Protein AF-A0A257SGU2-F1 (afdb_monomer_lite)

Foldseek 3Di:
DDDDDDDDPDDPDPDDPDDDDDPDDDPDDDDDDDDDDDDDDDPDPPDPDDPPPPPPPPPPPPVVVVCCVVVPDDDDAFDDQAPQLSARDWPQKEKEADPDQAQNARMKIWTFGQPPNDQQRRATCIWGDPDPRYIDQDPQAHPPPGHADPDDKGKHQKEWYQQVVVCKIKIWIWIDDPQKTWIWIWMDNNSHDIPDIDGPDIDGPQQFANWYWDQDPVRDIDIDGDRQDPDDDPPDD

Structure (mmCIF, N/CA/C/O backbone):
data_AF-A0A257SGU2-F1
#
_entry.id   AF-A0A257SGU2-F1
#
loop_
_atom_site.group_PDB
_atom_site.id
_atom_site.type_symbol
_atom_site.label_atom_id
_atom_site.label_alt_id
_atom_site.label_comp_id
_atom_site.label_asym_id
_atom_site.label_entity_id
_atom_site.label_seq_id
_atom_site.pdbx_PDB_ins_code
_atom_site.Cartn_x
_atom_site.Cartn_y
_atom_site.Cartn_z
_atom_site.occupancy
_atom_site.B_iso_or_equiv
_atom_site.auth_seq_id
_atom_site.auth_comp_id
_atom_site.auth_asym_id
_atom_site.auth_atom_id
_atom_site.pdbx_PDB_model_num
ATOM 1 N N . MET A 1 1 ? 25.655 4.172 16.448 1.00 33.03 1 MET A N 1
ATOM 2 C CA . MET A 1 1 ? 24.877 5.392 16.760 1.00 33.03 1 MET A CA 1
ATOM 3 C C . MET A 1 1 ? 23.585 5.339 15.958 1.00 33.03 1 MET A C 1
ATOM 5 O O . MET A 1 1 ? 23.649 5.430 14.741 1.00 33.03 1 MET A O 1
ATOM 9 N N . ARG A 1 2 ? 22.443 5.072 16.605 1.00 30.33 2 ARG A N 1
ATOM 10 C CA . ARG A 1 2 ? 21.131 5.011 15.939 1.00 30.33 2 ARG A CA 1
ATOM 11 C C . ARG A 1 2 ? 20.656 6.442 15.693 1.00 30.33 2 ARG A C 1
ATOM 13 O O . ARG A 1 2 ? 20.456 7.178 16.652 1.00 30.33 2 ARG A O 1
ATOM 20 N N . ARG A 1 3 ? 20.540 6.850 14.430 1.00 28.30 3 ARG A N 1
ATOM 21 C CA . ARG A 1 3 ? 19.915 8.122 14.055 1.00 28.30 3 ARG A CA 1
ATOM 22 C C . ARG A 1 3 ? 18.422 7.855 13.875 1.00 28.30 3 ARG A C 1
ATOM 24 O O . ARG A 1 3 ? 18.031 7.270 12.875 1.00 28.30 3 ARG A O 1
ATOM 31 N N . CYS A 1 4 ? 17.613 8.226 14.863 1.00 27.36 4 CYS A N 1
ATOM 32 C CA . CYS A 1 4 ? 16.171 8.350 14.677 1.00 27.36 4 CYS A CA 1
ATOM 33 C C . CYS A 1 4 ? 15.932 9.650 13.904 1.00 27.36 4 CYS A C 1
ATOM 35 O O . CYS A 1 4 ? 16.199 10.727 14.433 1.00 27.36 4 CYS A O 1
ATOM 37 N N . ILE A 1 5 ? 15.494 9.555 12.652 1.00 30.84 5 ILE A N 1
ATOM 38 C CA . ILE A 1 5 ? 15.024 10.714 11.892 1.00 30.84 5 ILE A CA 1
ATOM 39 C C . ILE A 1 5 ? 13.526 10.828 12.173 1.00 30.84 5 ILE A C 1
ATOM 41 O O . ILE A 1 5 ? 12.763 9.910 11.890 1.00 30.84 5 ILE A O 1
ATOM 45 N N . ALA A 1 6 ? 13.124 11.930 12.802 1.00 26.17 6 ALA A N 1
ATOM 46 C CA . ALA A 1 6 ? 11.725 12.267 13.008 1.00 26.17 6 ALA A CA 1
ATOM 47 C C . ALA A 1 6 ? 11.147 12.800 11.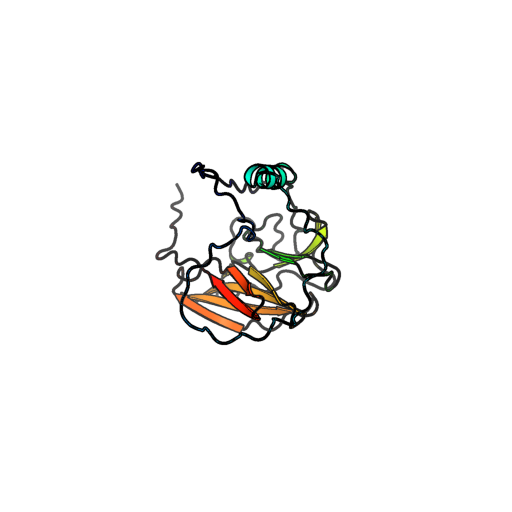691 1.00 26.17 6 ALA A C 1
ATOM 49 O O . ALA A 1 6 ? 11.658 13.779 11.146 1.00 26.17 6 ALA A O 1
ATOM 50 N N . ILE A 1 7 ? 10.084 12.176 11.187 1.00 34.00 7 ILE A N 1
ATOM 51 C CA . ILE A 1 7 ? 9.270 12.759 10.120 1.00 34.00 7 ILE A CA 1
ATOM 52 C C . ILE A 1 7 ? 8.390 13.823 10.783 1.00 34.00 7 ILE A C 1
ATOM 54 O O . ILE A 1 7 ? 7.450 13.505 11.507 1.00 34.00 7 ILE A O 1
ATOM 58 N N . ILE A 1 8 ? 8.745 15.092 10.590 1.00 27.62 8 ILE A N 1
ATOM 59 C CA . ILE A 1 8 ? 7.953 16.240 11.037 1.00 27.62 8 ILE A CA 1
ATOM 60 C C . ILE A 1 8 ? 7.033 16.624 9.877 1.00 27.62 8 ILE A C 1
ATOM 62 O O . ILE A 1 8 ? 7.482 17.209 8.894 1.00 27.62 8 ILE A O 1
ATOM 66 N N . ALA A 1 9 ? 5.743 16.318 9.990 1.00 26.61 9 ALA A N 1
ATOM 67 C CA . ALA A 1 9 ? 4.732 16.925 9.135 1.00 26.61 9 ALA A CA 1
ATOM 68 C C . ALA A 1 9 ? 4.429 18.332 9.679 1.00 26.61 9 ALA A C 1
ATOM 70 O O . ALA A 1 9 ? 3.711 18.487 10.666 1.00 26.61 9 ALA A O 1
ATOM 71 N N . ILE A 1 10 ? 5.024 19.366 9.079 1.00 26.00 10 ILE A N 1
ATOM 72 C CA . ILE A 1 10 ? 4.688 20.761 9.389 1.00 26.00 10 I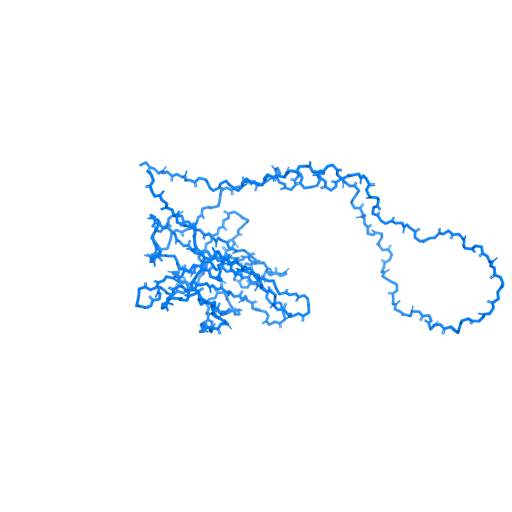LE A CA 1
ATOM 73 C C . ILE A 1 10 ? 3.436 21.125 8.588 1.00 26.00 10 ILE A C 1
ATOM 75 O O . ILE A 1 10 ? 3.515 21.376 7.387 1.00 26.00 10 ILE A O 1
ATOM 79 N N . VAL A 1 11 ? 2.282 21.186 9.251 1.00 28.94 11 VAL A N 1
ATOM 80 C CA . VAL A 1 11 ? 1.089 21.831 8.688 1.00 28.94 11 VAL A CA 1
ATOM 81 C C . VAL A 1 11 ? 1.192 23.328 8.981 1.00 28.94 11 VAL A C 1
ATOM 83 O O . VAL A 1 11 ? 0.854 23.791 10.068 1.00 28.94 11 VAL A O 1
ATOM 86 N N . LEU A 1 12 ? 1.698 24.099 8.016 1.00 25.23 12 LEU A N 1
ATOM 87 C CA . LEU A 1 12 ? 1.610 25.560 8.040 1.00 25.23 12 LEU A CA 1
ATOM 88 C C . LEU A 1 12 ? 0.178 25.965 7.679 1.00 25.23 12 LEU A C 1
ATOM 90 O O . LEU A 1 12 ? -0.179 26.048 6.506 1.00 25.23 12 LEU A O 1
ATOM 94 N N . VAL A 1 13 ? -0.651 26.226 8.691 1.00 31.05 13 VAL A N 1
ATOM 95 C CA . VAL A 1 13 ? -1.945 26.884 8.483 1.00 31.05 13 VAL A CA 1
ATOM 96 C C . VAL A 1 13 ? -1.680 28.380 8.333 1.00 31.05 13 VAL A C 1
ATOM 98 O O . VAL A 1 13 ? -1.512 29.101 9.315 1.00 31.05 13 VAL A O 1
ATOM 101 N N . ALA A 1 14 ? -1.602 28.857 7.090 1.00 31.41 14 ALA A N 1
ATOM 102 C CA . ALA A 1 14 ? -1.658 30.284 6.804 1.00 31.41 14 ALA A CA 1
ATOM 103 C C . ALA A 1 14 ? -3.063 30.789 7.168 1.00 31.41 14 ALA A C 1
ATOM 105 O O . ALA A 1 14 ? -4.042 30.498 6.481 1.00 31.41 14 ALA A O 1
ATOM 106 N N . GLY A 1 15 ? -3.168 31.499 8.291 1.00 31.16 15 GLY A N 1
ATOM 107 C CA . GLY A 1 15 ? -4.422 32.062 8.773 1.00 31.16 15 GLY A CA 1
ATOM 108 C C . GLY A 1 15 ? -4.947 33.144 7.834 1.00 31.16 15 GLY A C 1
ATOM 109 O O . GLY A 1 15 ? -4.448 34.266 7.837 1.00 31.16 15 GLY A O 1
ATOM 110 N N . CYS A 1 16 ? -5.996 32.827 7.077 1.00 29.12 16 CYS A N 1
ATOM 111 C CA . CYS A 1 16 ? -6.981 33.832 6.701 1.00 29.12 16 CYS A CA 1
ATOM 112 C C . CYS A 1 16 ? -8.026 33.867 7.817 1.00 29.12 16 CYS A C 1
ATOM 114 O O . CYS A 1 16 ? -8.595 32.844 8.191 1.00 29.12 16 CYS A O 1
ATOM 116 N N . THR A 1 17 ? -8.220 35.040 8.408 1.00 38.09 17 THR A N 1
ATOM 117 C CA . THR A 1 17 ? -9.202 35.286 9.460 1.00 38.09 17 THR A CA 1
ATOM 118 C C . THR A 1 17 ? -10.613 35.122 8.900 1.00 38.09 17 THR A C 1
ATOM 120 O O . THR A 1 17 ? -11.174 36.056 8.327 1.00 38.09 17 THR A O 1
ATOM 123 N N . ASP A 1 18 ? -11.212 33.944 9.077 1.00 35.97 18 ASP A N 1
ATOM 124 C CA . ASP A 1 18 ? -12.620 33.757 8.739 1.00 35.97 18 ASP A CA 1
ATOM 125 C C . ASP A 1 18 ? -13.497 34.500 9.751 1.00 35.97 18 ASP A C 1
ATOM 127 O O . ASP A 1 18 ? -13.648 34.139 10.922 1.00 35.97 18 ASP A O 1
ATOM 131 N N . ARG A 1 19 ? -14.060 35.603 9.254 1.00 36.78 19 ARG A N 1
ATOM 132 C CA . ARG A 1 19 ? -15.170 36.348 9.840 1.00 36.78 19 ARG A CA 1
ATOM 133 C C . ARG A 1 19 ? -16.264 35.352 10.221 1.00 36.78 19 ARG A C 1
ATOM 135 O O . ARG A 1 19 ? -16.743 34.618 9.370 1.00 36.78 19 ARG A O 1
ATOM 142 N N . SER A 1 20 ? -16.662 35.372 11.488 1.00 39.12 20 SER A N 1
ATOM 143 C CA . SER A 1 20 ? -17.795 34.658 12.087 1.00 39.12 20 SER A CA 1
ATOM 144 C C . SER A 1 20 ? -18.941 34.340 11.108 1.00 39.12 20 SER A C 1
ATOM 146 O O . SER A 1 20 ? -19.831 35.170 10.907 1.00 39.12 20 SER A O 1
ATOM 148 N N . ILE A 1 21 ? -18.941 33.137 10.527 1.00 34.94 21 ILE A N 1
ATOM 149 C CA . ILE A 1 21 ? -20.098 32.594 9.809 1.00 34.94 21 ILE A CA 1
ATOM 150 C C . ILE A 1 21 ? -20.895 31.770 10.826 1.00 34.94 21 ILE A C 1
ATOM 152 O O . ILE A 1 21 ? -20.406 30.733 11.277 1.00 34.94 21 ILE A O 1
ATOM 156 N N . PRO A 1 22 ? -22.092 32.211 11.246 1.00 36.44 22 PRO A N 1
ATOM 157 C CA . PRO A 1 22 ? -22.921 31.417 12.137 1.00 36.44 22 PRO A CA 1
ATOM 158 C C . PRO A 1 22 ? -23.477 30.210 11.375 1.00 36.44 22 PRO A C 1
ATOM 160 O O . PRO A 1 22 ? -24.239 30.353 10.417 1.00 36.44 22 PRO A O 1
ATOM 163 N N . THR A 1 23 ? -23.112 29.008 11.811 1.00 37.97 23 THR A N 1
ATOM 164 C CA . THR A 1 23 ? -23.709 27.766 11.318 1.00 37.97 23 THR A CA 1
ATOM 165 C C . THR A 1 23 ? -25.086 27.572 11.962 1.00 37.97 23 THR A C 1
ATOM 167 O O . THR A 1 23 ? -25.205 27.569 13.184 1.00 37.97 23 THR A O 1
ATOM 170 N N . ALA A 1 24 ? -26.098 27.363 11.112 1.00 35.88 24 ALA A N 1
ATOM 171 C CA . ALA A 1 24 ? -27.502 27.035 11.397 1.00 35.88 24 ALA A CA 1
ATOM 172 C C . ALA A 1 24 ? -28.417 28.183 11.884 1.00 35.88 24 ALA A C 1
ATOM 174 O O . ALA A 1 24 ? -28.604 28.427 13.075 1.00 35.88 24 ALA A O 1
ATOM 175 N N . THR A 1 25 ? -29.125 28.811 10.939 1.00 33.28 25 THR A N 1
ATOM 176 C CA . THR A 1 25 ? -30.373 29.532 11.220 1.00 33.28 25 THR A CA 1
ATOM 177 C C . THR A 1 25 ? -31.484 28.535 11.553 1.00 33.28 25 THR A C 1
ATOM 179 O O . THR A 1 25 ? -31.893 27.713 10.734 1.00 33.28 25 THR A O 1
ATOM 182 N N . ARG A 1 26 ? -31.997 28.629 12.781 1.00 35.00 26 ARG A N 1
ATOM 183 C CA . ARG A 1 26 ? -33.223 27.973 13.246 1.00 35.00 26 ARG A CA 1
ATOM 184 C C . ARG A 1 26 ? -34.397 28.420 12.363 1.00 35.00 26 ARG A C 1
ATOM 186 O O . ARG A 1 26 ? -34.793 29.581 12.413 1.00 35.00 26 ARG A O 1
ATOM 193 N N . ALA A 1 27 ? -34.965 27.516 11.567 1.00 43.56 27 ALA A N 1
ATOM 194 C CA . ALA A 1 27 ? -36.232 27.770 10.887 1.00 43.56 27 ALA A CA 1
ATOM 195 C C . ALA A 1 27 ? -37.364 27.760 11.928 1.00 43.56 27 ALA A C 1
ATOM 197 O O . ALA A 1 27 ? -37.646 26.728 12.535 1.00 43.56 27 ALA A O 1
ATOM 198 N N . GLY A 1 28 ? -37.984 28.917 12.164 1.00 43.94 28 GLY A N 1
ATOM 199 C CA . GLY A 1 28 ? -39.143 29.037 13.048 1.00 43.94 28 GLY A CA 1
ATOM 200 C C . GLY A 1 28 ? -39.397 30.463 13.529 1.00 43.94 28 GLY A C 1
ATOM 201 O O . GLY A 1 28 ? -39.109 30.784 14.677 1.00 43.94 28 GLY A O 1
ATOM 202 N N . GLY A 1 29 ? -39.952 31.303 12.655 1.00 31.08 29 GLY A N 1
ATOM 203 C CA . GLY A 1 29 ? -40.511 32.623 12.970 1.00 31.08 29 GLY A CA 1
ATOM 204 C C . GLY A 1 29 ? -41.523 33.021 11.884 1.00 31.08 29 GLY A C 1
ATOM 205 O O . GLY A 1 29 ? -41.331 32.616 10.738 1.00 31.08 29 GLY A O 1
ATOM 206 N N . PRO A 1 30 ? -42.632 33.705 12.223 1.00 36.22 30 PRO A N 1
ATOM 207 C CA . PRO A 1 30 ? -43.874 33.656 11.453 1.00 36.22 30 PRO A CA 1
ATOM 208 C C . PRO A 1 30 ? -43.764 34.399 10.119 1.00 36.22 30 PRO A C 1
ATOM 210 O O . PRO A 1 30 ? -43.375 35.563 10.069 1.00 36.22 30 PRO A O 1
ATOM 213 N N . VAL A 1 31 ? -44.154 33.723 9.036 1.00 36.16 31 VAL A N 1
ATOM 214 C CA . VAL A 1 31 ? -44.307 34.342 7.717 1.00 36.16 31 VAL A CA 1
ATOM 215 C C . VAL A 1 31 ? -45.636 35.091 7.699 1.00 36.16 31 VAL A C 1
ATOM 217 O O . VAL A 1 31 ? -46.693 34.507 7.944 1.00 36.16 31 VAL A O 1
ATOM 220 N N . ALA A 1 32 ? -45.565 36.392 7.429 1.00 33.81 32 ALA A N 1
ATOM 221 C CA . ALA A 1 32 ? -46.718 37.227 7.143 1.00 33.81 32 ALA A CA 1
ATOM 222 C C . ALA A 1 32 ? -47.511 36.637 5.965 1.00 33.81 32 ALA A C 1
ATOM 224 O O . ALA A 1 32 ? -46.946 36.329 4.917 1.00 33.81 32 ALA A O 1
ATOM 225 N N . GLN A 1 33 ? -48.821 36.470 6.151 1.00 39.03 33 GLN A N 1
ATOM 226 C CA . GLN A 1 33 ? -49.739 36.160 5.060 1.00 39.03 33 GLN A CA 1
ATOM 227 C C . GLN A 1 33 ? -49.766 37.325 4.068 1.00 39.03 33 GLN A C 1
ATOM 229 O O . GLN A 1 33 ? -50.112 38.441 4.451 1.00 39.03 33 GLN A O 1
ATOM 234 N N . ASP A 1 34 ? -49.524 37.027 2.794 1.00 29.66 34 ASP A N 1
ATOM 235 C CA . ASP A 1 34 ? -50.113 37.788 1.700 1.00 29.66 34 ASP A CA 1
ATOM 236 C C . ASP A 1 34 ? -50.902 36.852 0.776 1.00 29.66 34 ASP A C 1
ATOM 238 O O . ASP A 1 34 ? -50.583 35.677 0.578 1.00 29.66 34 ASP A O 1
ATOM 242 N N . ARG A 1 35 ? -52.029 37.385 0.326 1.00 42.09 35 ARG A N 1
ATOM 243 C CA . ARG A 1 35 ? -53.169 36.743 -0.304 1.00 42.09 35 ARG A CA 1
ATOM 244 C C . ARG A 1 35 ? -52.905 36.614 -1.800 1.00 42.09 35 ARG A C 1
ATOM 246 O O . ARG A 1 35 ? -52.847 37.631 -2.476 1.00 42.09 35 ARG A O 1
ATOM 253 N N . THR A 1 36 ? -52.838 35.386 -2.320 1.00 33.62 36 THR A N 1
ATOM 254 C CA . THR A 1 36 ? -53.489 34.916 -3.571 1.00 33.62 36 THR A CA 1
ATOM 255 C C . THR A 1 36 ? -52.918 33.565 -4.037 1.00 33.62 36 THR A C 1
ATOM 257 O O . THR A 1 36 ? -51.731 33.434 -4.291 1.00 33.62 36 THR A O 1
ATOM 260 N N . GLY A 1 37 ? -53.798 32.567 -4.207 1.00 32.22 37 GLY A N 1
ATOM 261 C CA . GLY A 1 37 ? -53.657 31.537 -5.249 1.00 32.22 37 GLY A CA 1
ATOM 262 C C . GLY A 1 37 ? -52.817 30.282 -4.964 1.00 32.22 37 GLY A C 1
ATOM 263 O O . GLY A 1 37 ? -51.678 30.195 -5.389 1.00 32.22 37 GLY A O 1
ATOM 264 N N . VAL A 1 38 ? -53.443 29.276 -4.339 1.00 37.50 38 VAL A N 1
ATOM 265 C CA . VAL A 1 38 ? -53.302 27.819 -4.587 1.00 37.50 38 VAL A CA 1
ATOM 266 C C . VAL A 1 38 ? -51.923 27.293 -5.044 1.00 37.50 38 VAL A C 1
ATOM 268 O O . VAL A 1 38 ? -51.593 27.342 -6.224 1.00 37.50 38 VAL A O 1
ATOM 271 N N . ILE A 1 39 ? -51.215 26.589 -4.150 1.00 34.50 39 ILE A N 1
ATOM 272 C CA . ILE A 1 39 ? -50.306 25.494 -4.532 1.00 34.50 39 ILE A CA 1
ATOM 273 C C . ILE A 1 39 ? -50.808 24.217 -3.855 1.00 34.50 39 ILE A C 1
ATOM 275 O O . ILE A 1 39 ? -50.988 24.166 -2.638 1.00 34.50 39 ILE A O 1
ATOM 279 N N . GLN A 1 40 ? -51.098 23.212 -4.681 1.00 36.47 40 GLN A N 1
ATOM 280 C CA . GLN A 1 40 ? -51.616 21.904 -4.292 1.00 36.47 40 GLN A CA 1
ATOM 281 C C . GLN A 1 40 ? -50.741 21.231 -3.223 1.00 36.47 40 GLN A C 1
ATOM 283 O O . GLN A 1 40 ? -49.512 21.287 -3.272 1.00 36.47 40 GLN A O 1
ATOM 288 N N . GLY A 1 41 ? -51.399 20.585 -2.257 1.00 36.69 41 GLY A N 1
ATOM 289 C CA . GLY A 1 41 ? -50.760 19.942 -1.114 1.00 36.69 41 GLY A CA 1
ATOM 290 C C . GLY A 1 41 ? -49.749 18.874 -1.525 1.00 36.69 41 GLY A C 1
ATOM 291 O O . GLY A 1 41 ? -50.106 17.843 -2.091 1.00 36.69 41 GLY A O 1
ATOM 292 N N . LYS A 1 42 ? -48.482 19.099 -1.170 1.00 37.59 42 LYS A N 1
ATOM 293 C CA . LYS A 1 42 ? -47.503 18.022 -1.007 1.00 37.59 42 LYS A CA 1
ATOM 294 C C . LYS A 1 42 ? -48.035 17.087 0.094 1.00 37.59 42 LYS A C 1
ATOM 296 O O . LYS A 1 42 ? -48.479 17.603 1.123 1.00 37.59 42 LYS A O 1
ATOM 301 N N . PRO A 1 43 ? -48.007 15.752 -0.072 1.00 39.94 43 PRO A N 1
ATOM 302 C CA . PRO A 1 43 ? -48.363 14.845 1.013 1.00 39.94 43 PRO A CA 1
ATOM 303 C C . PRO A 1 43 ? -47.511 15.173 2.241 1.00 39.94 43 PRO A C 1
ATOM 305 O O . PRO A 1 43 ? -46.320 15.472 2.094 1.00 39.94 43 PRO A O 1
ATOM 308 N N . ALA A 1 44 ? -48.113 15.141 3.431 1.00 47.31 44 ALA A N 1
ATOM 309 C CA . ALA A 1 44 ? -47.363 15.248 4.675 1.00 47.31 44 ALA A CA 1
ATOM 310 C C . ALA A 1 44 ? -46.226 14.217 4.643 1.00 47.31 44 ALA A C 1
ATOM 312 O O . ALA A 1 44 ? -46.455 13.050 4.325 1.00 47.31 44 ALA A O 1
ATOM 313 N N . ASP A 1 45 ? -44.998 14.662 4.899 1.00 46.31 45 ASP A N 1
ATOM 314 C CA . ASP A 1 45 ? -43.843 13.776 4.979 1.00 46.31 45 ASP A CA 1
ATOM 315 C C . ASP A 1 45 ? -44.046 12.851 6.186 1.00 46.31 45 ASP A C 1
ATOM 317 O O . ASP A 1 45 ? -43.862 13.257 7.329 1.00 46.31 45 ASP A O 1
ATOM 321 N N . THR A 1 46 ? -44.510 11.624 5.940 1.00 43.97 46 THR A N 1
ATOM 322 C CA . THR A 1 46 ? -44.766 10.605 6.971 1.00 43.97 46 THR A CA 1
ATOM 323 C C . THR A 1 46 ? -43.501 9.850 7.370 1.00 43.97 46 THR A C 1
ATOM 325 O O . THR A 1 46 ? -43.586 8.798 8.006 1.00 43.97 46 THR A O 1
ATOM 328 N N . ARG A 1 47 ? -42.312 10.336 6.986 1.00 51.38 47 ARG A N 1
ATOM 329 C CA . ARG A 1 47 ? -41.061 9.806 7.529 1.00 51.38 47 ARG A CA 1
ATOM 330 C C . ARG A 1 47 ? -41.082 10.009 9.045 1.00 51.38 47 ARG A C 1
ATOM 332 O O . ARG A 1 47 ? -41.406 11.112 9.487 1.00 51.38 47 ARG A O 1
ATOM 339 N N . PRO A 1 48 ? -40.741 8.985 9.846 1.00 42.50 48 PRO A N 1
ATOM 340 C CA . PRO A 1 48 ? -40.588 9.159 11.280 1.00 42.50 48 PRO A CA 1
ATOM 341 C C . PRO A 1 48 ? -39.663 10.350 11.521 1.00 42.50 48 PRO A C 1
ATOM 343 O O . PRO A 1 48 ? -38.529 10.358 11.036 1.00 42.50 48 PRO A O 1
ATOM 346 N N . MET A 1 49 ? -40.157 11.374 12.223 1.00 49.72 49 MET A N 1
ATOM 347 C CA . MET A 1 49 ? -39.285 12.415 12.748 1.00 49.72 49 MET A CA 1
ATOM 348 C C . MET A 1 49 ? -38.178 11.702 13.523 1.00 49.72 49 MET A C 1
ATOM 350 O O . MET A 1 49 ? -38.468 10.834 14.351 1.00 49.72 49 MET A O 1
ATOM 354 N N . LEU A 1 50 ? -36.921 12.020 13.202 1.00 48.69 50 LEU A N 1
ATOM 355 C CA . LEU A 1 50 ? -35.770 11.530 13.954 1.00 48.69 50 LEU A CA 1
ATOM 356 C C . LEU A 1 50 ? -36.059 11.710 15.455 1.00 48.69 50 LEU A C 1
ATOM 358 O O . LEU A 1 50 ? -36.635 12.739 15.829 1.00 48.69 50 LEU A O 1
ATOM 362 N N . PRO A 1 51 ? -35.719 10.727 16.308 1.00 47.66 51 PRO A N 1
ATOM 363 C CA . PRO A 1 51 ? -36.007 10.814 17.732 1.00 47.66 51 PRO A CA 1
ATOM 364 C C . PRO A 1 51 ? -35.468 12.134 18.287 1.00 47.66 51 PRO A C 1
ATOM 366 O O . PRO A 1 51 ? -34.357 12.543 17.950 1.00 47.66 51 PRO A O 1
ATOM 369 N N . ALA A 1 52 ? -36.272 12.794 19.123 1.00 48.44 52 ALA A N 1
ATOM 370 C CA . ALA A 1 52 ? -36.020 14.105 19.723 1.00 48.44 52 ALA A CA 1
ATOM 371 C C . ALA A 1 52 ? -34.894 14.092 20.777 1.00 48.44 52 ALA A C 1
ATOM 373 O O . ALA A 1 52 ? -34.972 14.754 21.810 1.00 48.44 52 ALA A O 1
ATOM 374 N N . ASN A 1 53 ? -33.827 13.345 20.517 1.00 52.94 53 ASN A N 1
ATOM 375 C CA . ASN A 1 53 ? -32.580 13.481 21.234 1.00 52.94 53 ASN A CA 1
ATOM 376 C C . ASN A 1 53 ? -31.933 14.730 20.647 1.00 52.94 53 ASN A C 1
ATOM 378 O O . ASN A 1 53 ? -31.463 14.704 19.510 1.00 52.94 53 ASN A O 1
ATOM 382 N N . ALA A 1 54 ? -31.982 15.844 21.379 1.00 50.50 54 ALA A N 1
ATOM 383 C CA . ALA A 1 54 ? -31.237 17.040 21.024 1.00 50.50 54 ALA A CA 1
ATOM 384 C C . ALA A 1 54 ? -29.797 16.614 20.723 1.00 50.50 54 ALA A C 1
ATOM 386 O O . ALA A 1 54 ? -29.080 16.160 21.615 1.00 50.50 54 ALA A O 1
ATOM 387 N N . MET A 1 55 ? -29.400 16.685 19.451 1.00 51.84 55 MET A N 1
ATOM 388 C CA . MET A 1 55 ? -28.009 16.513 19.074 1.00 51.84 55 MET A CA 1
ATOM 389 C C . MET A 1 55 ? -27.273 17.594 19.859 1.00 51.84 55 MET A C 1
ATOM 391 O O . MET A 1 55 ? -27.529 18.777 19.641 1.00 51.84 55 MET A O 1
ATOM 395 N N . VAL A 1 56 ? -26.482 17.204 20.859 1.00 63.06 56 VAL A N 1
ATOM 396 C CA . VAL A 1 56 ? -25.675 18.150 21.628 1.00 63.06 56 VAL A CA 1
ATOM 397 C C . VAL A 1 56 ? -24.713 18.758 20.619 1.00 63.06 56 VAL A C 1
ATOM 399 O O . VAL A 1 56 ? -23.750 18.120 20.202 1.00 63.06 56 VAL A O 1
ATOM 402 N N . VAL A 1 57 ? -25.049 19.946 20.124 1.00 67.38 57 VAL A N 1
ATOM 403 C CA . VAL A 1 57 ? -24.202 20.662 19.181 1.00 67.38 57 VAL A CA 1
ATOM 404 C C . VAL A 1 57 ? -23.030 21.179 19.996 1.00 67.38 57 VAL A C 1
ATOM 406 O O . VAL A 1 57 ? -23.207 22.040 20.854 1.00 67.38 57 VAL A O 1
ATOM 409 N N . ASP A 1 58 ? -21.845 20.627 19.755 1.00 72.38 58 ASP A N 1
ATOM 410 C CA . ASP A 1 58 ? -20.616 21.129 20.354 1.00 72.38 58 ASP A CA 1
ATOM 411 C C . ASP A 1 58 ? -20.364 22.570 19.875 1.00 72.38 58 ASP A C 1
ATOM 413 O O . ASP A 1 58 ? -20.051 22.816 18.705 1.00 72.38 58 ASP A O 1
ATOM 417 N N . THR A 1 59 ? -20.531 23.528 20.791 1.00 84.69 59 THR A N 1
ATOM 418 C CA . THR A 1 59 ? -20.361 24.967 20.547 1.00 84.69 59 THR A CA 1
ATOM 419 C C . THR A 1 59 ? -18.911 25.434 20.648 1.00 84.69 59 THR A C 1
ATOM 421 O O . THR A 1 59 ? -18.648 26.624 20.481 1.00 84.69 59 THR A O 1
ATOM 424 N N . THR A 1 60 ? -17.962 24.539 20.937 1.00 84.44 60 THR A N 1
ATOM 425 C CA . THR A 1 60 ? -16.536 24.881 20.975 1.00 84.44 60 THR A CA 1
ATOM 426 C C . THR A 1 60 ? -16.111 25.433 19.610 1.00 84.44 60 THR A C 1
ATOM 428 O O . THR A 1 60 ? -16.449 24.825 18.587 1.00 84.44 60 THR A O 1
ATOM 431 N N . PRO A 1 61 ? -15.375 26.561 19.546 1.00 90.56 61 PRO A N 1
ATOM 432 C CA . PRO A 1 61 ? -14.891 27.101 18.281 1.00 90.56 61 PRO A CA 1
ATOM 433 C C . PRO A 1 61 ? -14.137 26.043 17.476 1.00 90.56 61 PRO A C 1
ATOM 435 O O . PRO A 1 61 ? -13.304 25.324 18.025 1.00 90.56 61 PRO A O 1
ATOM 438 N N . VAL A 1 62 ? -14.396 25.973 16.166 1.00 83.62 62 VAL A N 1
ATOM 439 C CA . VAL A 1 62 ? -13.764 24.997 15.258 1.00 83.62 62 VAL A CA 1
ATOM 440 C C . VAL A 1 62 ? -12.244 24.995 15.428 1.00 83.62 62 VAL A C 1
ATOM 442 O O . VAL A 1 62 ? -11.656 23.927 15.557 1.00 83.62 62 VAL A O 1
ATOM 445 N N . LEU A 1 63 ? -11.632 26.181 15.504 1.00 85.50 63 LEU A N 1
ATOM 446 C CA . LEU A 1 63 ? -10.189 26.322 15.677 1.00 85.50 63 LEU A CA 1
ATOM 447 C C . LEU A 1 63 ? -9.702 25.739 17.008 1.00 85.50 63 LEU A C 1
ATOM 449 O O . LEU A 1 63 ? -8.739 24.992 17.003 1.00 85.50 63 LEU A O 1
ATOM 453 N N . ALA A 1 64 ? -10.406 25.982 18.115 1.00 81.94 64 ALA A N 1
ATOM 454 C CA . ALA A 1 64 ? -10.048 25.412 19.415 1.00 81.94 64 ALA A CA 1
ATOM 455 C C . ALA A 1 64 ? -10.177 23.877 19.428 1.00 81.94 64 ALA A C 1
ATOM 457 O O . ALA A 1 64 ? -9.377 23.190 20.058 1.00 81.94 64 ALA A O 1
ATOM 458 N N . ARG A 1 65 ? -11.149 23.316 18.693 1.00 77.81 65 ARG A N 1
ATOM 459 C CA . ARG A 1 65 ? -11.267 21.858 18.520 1.00 77.81 65 ARG A CA 1
ATOM 460 C C . ARG A 1 65 ? -10.128 21.289 17.678 1.00 77.81 65 ARG A C 1
ATOM 462 O O . ARG A 1 65 ? -9.584 20.250 18.033 1.00 77.81 65 ARG A O 1
ATOM 469 N N . ILE A 1 66 ? -9.759 21.969 16.591 1.00 78.25 66 ILE A N 1
ATOM 470 C CA . ILE A 1 66 ? -8.618 21.589 15.749 1.00 78.25 66 ILE A CA 1
ATOM 471 C C . ILE A 1 66 ? -7.322 21.680 16.557 1.00 78.25 66 ILE A C 1
ATOM 473 O O . ILE A 1 66 ? -6.548 20.733 16.567 1.00 78.25 66 ILE A O 1
ATOM 477 N N . GLU A 1 67 ? -7.104 22.777 17.280 1.00 80.56 67 GLU A N 1
ATOM 478 C CA . GLU A 1 67 ? -5.938 22.963 18.142 1.00 80.56 67 GLU A CA 1
ATOM 479 C C . GLU A 1 67 ? -5.855 21.864 19.194 1.00 80.56 67 GLU A C 1
ATOM 481 O O . GLU A 1 67 ? -4.793 21.266 19.336 1.00 80.56 67 GLU A O 1
ATOM 486 N N . ALA A 1 68 ? -6.961 21.531 19.868 1.00 74.25 68 ALA A N 1
ATOM 487 C CA . ALA A 1 68 ? -7.009 20.422 20.816 1.00 74.25 68 ALA A CA 1
ATOM 488 C C . ALA A 1 68 ? -6.682 19.074 20.150 1.00 74.25 68 ALA A C 1
ATOM 490 O O . ALA A 1 68 ? -5.903 18.305 20.700 1.00 74.25 68 ALA A O 1
ATOM 491 N N . MET A 1 69 ? -7.209 18.792 18.953 1.00 70.56 69 MET A N 1
ATOM 492 C CA . MET A 1 69 ? -6.870 17.577 18.196 1.00 70.56 69 MET A CA 1
ATOM 493 C C . MET A 1 69 ? -5.384 17.515 17.816 1.00 70.56 69 MET A C 1
ATOM 495 O O . MET A 1 69 ? -4.775 16.452 17.887 1.00 70.56 69 MET A O 1
ATOM 499 N N . VAL A 1 70 ? -4.792 18.645 17.424 1.00 67.56 70 VAL A N 1
ATOM 500 C CA . VAL A 1 70 ? -3.402 18.722 16.952 1.00 67.56 70 VAL A CA 1
ATOM 501 C C . VAL A 1 70 ? -2.399 18.728 18.112 1.00 67.56 70 VAL A C 1
ATOM 503 O O . VAL A 1 70 ? -1.339 18.114 18.009 1.00 67.56 70 VAL A O 1
ATOM 506 N N . THR A 1 71 ? -2.713 19.383 19.234 1.00 61.72 71 THR A N 1
ATOM 507 C CA . THR A 1 71 ? -1.805 19.478 20.395 1.00 61.72 71 THR A CA 1
ATOM 508 C C . THR A 1 71 ? -1.732 18.200 21.232 1.00 61.72 71 THR A C 1
ATOM 510 O O . THR A 1 71 ? -0.760 18.032 21.968 1.00 61.72 71 THR A O 1
ATOM 513 N N . LEU A 1 72 ? -2.700 17.281 21.122 1.00 57.03 72 LEU A N 1
ATOM 514 C CA . LEU A 1 72 ? -2.806 16.126 22.023 1.00 57.03 72 LEU A CA 1
ATOM 515 C C . LEU A 1 72 ? -2.064 14.843 21.616 1.00 57.03 72 LEU A C 1
ATOM 517 O O . LEU A 1 72 ? -1.973 13.962 22.467 1.00 57.03 72 LEU A O 1
ATOM 521 N N . SER A 1 73 ? -1.495 14.678 20.414 1.00 61.75 73 SER A N 1
ATOM 522 C CA . SER A 1 73 ? -0.872 13.373 20.095 1.00 61.75 73 SER A CA 1
ATOM 523 C C . SER A 1 73 ? 0.063 13.336 18.879 1.00 61.75 73 SER A C 1
ATOM 525 O O . SER A 1 73 ? -0.139 12.542 17.960 1.00 61.75 73 SER A O 1
ATOM 527 N N . LEU A 1 74 ? 1.142 14.124 18.872 1.00 67.06 74 LEU A N 1
ATOM 528 C CA . LEU A 1 74 ? 2.282 13.789 18.009 1.00 67.06 74 LEU A CA 1
ATOM 529 C C . LEU A 1 74 ? 3.127 12.714 18.699 1.00 67.06 74 LEU A C 1
ATOM 531 O O . LEU A 1 74 ? 3.853 12.992 19.652 1.00 67.06 74 LEU A O 1
ATOM 535 N N . ALA A 1 75 ? 3.024 11.479 18.218 1.00 73.50 75 ALA A N 1
ATOM 536 C CA . ALA A 1 75 ? 3.834 10.360 18.678 1.00 73.50 75 ALA A CA 1
ATOM 537 C C . ALA A 1 75 ? 4.597 9.750 17.502 1.00 73.50 75 ALA A C 1
ATOM 539 O O . ALA A 1 75 ? 4.030 9.501 16.439 1.00 73.50 75 ALA A O 1
ATOM 540 N N . ALA A 1 76 ? 5.887 9.483 17.702 1.00 78.69 76 ALA A N 1
ATOM 541 C CA . ALA A 1 76 ? 6.652 8.695 16.749 1.00 78.69 76 ALA A CA 1
ATOM 542 C C . ALA A 1 76 ? 6.163 7.242 16.792 1.00 78.69 76 ALA A C 1
ATOM 544 O O . ALA A 1 76 ? 6.152 6.620 17.857 1.00 78.69 76 ALA A O 1
ATOM 545 N N . VAL A 1 77 ? 5.786 6.703 15.634 1.00 82.19 77 VAL A N 1
ATOM 546 C CA . VAL A 1 77 ? 5.383 5.302 15.485 1.00 82.19 77 VAL A CA 1
ATOM 547 C C . VAL A 1 77 ? 6.538 4.527 14.849 1.00 82.19 77 VAL A C 1
ATOM 549 O O . VAL A 1 77 ? 6.895 4.813 13.706 1.00 82.19 77 VAL A O 1
ATOM 552 N N . PRO A 1 78 ? 7.166 3.575 15.563 1.00 83.19 78 PRO A N 1
ATOM 553 C CA . PRO A 1 78 ? 8.223 2.761 14.985 1.00 83.19 78 PRO A CA 1
ATOM 554 C C . PRO A 1 78 ? 7.635 1.754 13.994 1.00 83.19 78 PRO A C 1
ATOM 556 O O . PRO A 1 78 ? 6.692 1.028 14.316 1.00 83.19 78 PRO A O 1
ATOM 559 N N . ILE A 1 79 ? 8.236 1.667 12.810 1.00 84.38 79 ILE A N 1
ATOM 560 C CA . ILE A 1 79 ? 7.925 0.621 11.838 1.00 84.38 79 ILE A CA 1
ATOM 561 C C . ILE A 1 79 ? 8.771 -0.614 12.171 1.00 84.38 79 ILE A C 1
ATOM 563 O O . ILE A 1 79 ? 9.991 -0.493 12.329 1.00 84.38 79 ILE A O 1
ATOM 567 N N . PRO A 1 80 ? 8.161 -1.801 12.334 1.00 84.94 80 PRO A N 1
ATOM 568 C CA . PRO A 1 80 ? 8.928 -3.014 12.554 1.00 84.94 80 PRO A CA 1
ATOM 569 C C . PRO A 1 80 ? 9.722 -3.350 11.283 1.00 84.94 80 PRO A C 1
ATOM 571 O O . PRO A 1 80 ? 9.139 -3.352 10.197 1.00 84.94 80 PRO A O 1
ATOM 574 N N . PRO A 1 81 ? 11.023 -3.670 11.393 1.00 82.12 81 PRO A N 1
ATOM 575 C CA . PRO A 1 81 ? 11.780 -4.126 10.240 1.00 82.12 81 PRO A CA 1
ATOM 576 C C . PRO A 1 81 ? 11.233 -5.469 9.754 1.00 82.12 81 PRO A C 1
ATOM 578 O O . PRO A 1 81 ? 10.896 -6.345 10.556 1.00 82.12 81 PRO A O 1
ATOM 581 N N . ASP A 1 82 ? 11.185 -5.647 8.438 1.00 85.12 82 ASP A N 1
ATOM 582 C CA . ASP A 1 82 ? 10.895 -6.931 7.806 1.00 85.12 82 ASP A CA 1
ATOM 583 C C . ASP A 1 82 ? 12.169 -7.561 7.219 1.00 85.12 82 ASP A C 1
ATOM 585 O O . ASP A 1 82 ? 13.192 -6.901 7.028 1.00 85.12 82 ASP A O 1
ATOM 589 N N . ALA A 1 83 ? 12.125 -8.871 6.965 1.00 85.19 83 ALA A N 1
ATOM 590 C CA . ALA A 1 83 ? 13.294 -9.631 6.527 1.00 85.19 83 ALA A CA 1
ATOM 591 C C . ALA A 1 83 ? 13.790 -9.249 5.121 1.00 85.19 83 ALA A C 1
ATOM 593 O O . ALA A 1 83 ? 14.962 -9.474 4.817 1.00 85.19 83 ALA A O 1
ATOM 594 N N . PHE A 1 84 ? 12.912 -8.702 4.276 1.00 87.88 84 PHE A N 1
ATOM 595 C CA . PHE A 1 84 ? 13.237 -8.321 2.909 1.00 87.88 84 PHE A CA 1
ATOM 596 C C . PHE A 1 84 ? 13.902 -6.943 2.869 1.00 87.88 84 PHE A C 1
ATOM 598 O O . PHE A 1 84 ? 14.994 -6.809 2.321 1.00 87.88 84 PHE A O 1
ATOM 605 N N . SER A 1 85 ? 13.272 -5.930 3.466 1.00 85.00 85 SER A N 1
ATOM 606 C CA . SER A 1 85 ? 13.766 -4.552 3.411 1.00 85.00 85 SER A CA 1
ATOM 607 C C . SER A 1 85 ? 14.875 -4.270 4.424 1.00 85.00 85 SER A C 1
ATOM 609 O O . SER A 1 85 ? 15.742 -3.437 4.166 1.00 85.00 85 SER A O 1
ATOM 611 N N . GLN A 1 86 ? 14.830 -4.933 5.589 1.00 84.38 86 GLN A N 1
ATOM 612 C CA . GLN A 1 86 ? 15.649 -4.635 6.773 1.00 84.38 86 GLN A CA 1
ATOM 613 C C . GLN A 1 86 ? 15.604 -3.153 7.198 1.00 84.38 86 GLN A C 1
ATOM 615 O O . GLN A 1 86 ? 16.468 -2.684 7.943 1.00 84.38 86 GLN A O 1
ATOM 620 N N . ALA A 1 87 ? 14.594 -2.414 6.734 1.00 80.75 87 ALA A N 1
ATOM 621 C CA . ALA A 1 87 ? 14.454 -0.988 6.950 1.00 80.75 87 ALA A CA 1
ATOM 622 C C . ALA A 1 87 ? 13.837 -0.711 8.325 1.00 80.75 87 ALA A C 1
ATOM 624 O O . ALA A 1 87 ? 12.871 -1.356 8.730 1.00 80.75 87 ALA A O 1
ATOM 625 N N . GLY A 1 88 ? 14.391 0.265 9.045 1.00 77.94 88 GLY A N 1
ATOM 626 C CA . GLY A 1 88 ? 13.7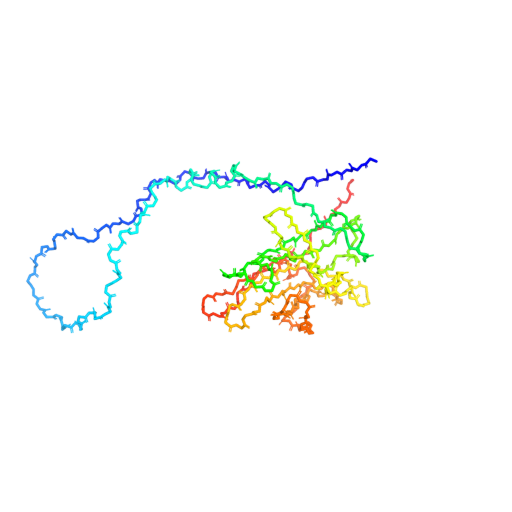30 0.861 10.215 1.00 77.94 88 GLY A CA 1
ATOM 627 C C . GLY A 1 88 ? 12.918 2.110 9.859 1.00 77.94 88 GLY A C 1
ATOM 628 O O . GLY A 1 88 ? 12.298 2.711 10.734 1.00 77.94 88 GLY A O 1
ATOM 629 N N . ASP A 1 89 ? 12.975 2.515 8.594 1.00 79.88 89 ASP A N 1
ATOM 630 C CA . ASP A 1 89 ? 12.366 3.691 8.002 1.00 79.88 89 ASP A CA 1
ATOM 631 C C . ASP A 1 89 ? 11.407 3.308 6.870 1.00 79.88 89 ASP A C 1
ATOM 633 O O . ASP A 1 89 ? 11.544 2.289 6.190 1.00 79.88 89 ASP A O 1
ATOM 637 N N . ALA A 1 90 ? 10.400 4.153 6.692 1.00 89.12 90 ALA A N 1
ATOM 638 C CA . ALA A 1 90 ? 9.357 4.000 5.699 1.00 89.12 90 ALA A CA 1
ATOM 639 C C . ALA A 1 90 ? 9.003 5.362 5.115 1.00 89.12 90 ALA A C 1
ATOM 641 O O . ALA A 1 90 ? 9.139 6.392 5.782 1.00 89.12 90 ALA A O 1
ATOM 642 N N . VAL A 1 91 ? 8.498 5.343 3.892 1.00 92.69 91 VAL A N 1
ATOM 643 C CA . VAL A 1 91 ? 7.876 6.485 3.236 1.00 92.69 91 VAL A CA 1
ATOM 644 C C . VAL A 1 91 ? 6.437 6.137 2.871 1.00 92.69 91 VAL A C 1
ATOM 646 O O . VAL A 1 91 ? 6.023 4.976 2.912 1.00 92.69 91 VAL A O 1
ATOM 649 N N . HIS A 1 92 ? 5.669 7.185 2.585 1.00 95.62 92 HIS A N 1
ATOM 650 C CA . HIS A 1 92 ? 4.308 7.106 2.062 1.00 95.62 92 HIS A CA 1
ATOM 651 C C . HIS A 1 92 ? 3.368 6.133 2.809 1.00 95.62 92 HIS A C 1
ATOM 653 O O . HIS A 1 92 ? 2.799 5.229 2.197 1.00 95.62 92 HIS A O 1
ATOM 659 N N . PRO A 1 93 ? 3.223 6.257 4.143 1.00 94.88 93 PRO A N 1
ATOM 660 C CA . PRO A 1 93 ? 2.242 5.462 4.858 1.00 94.88 93 PRO A CA 1
ATOM 661 C C . PRO A 1 93 ? 0.823 5.942 4.534 1.00 94.88 93 PRO A C 1
ATOM 663 O O . PRO A 1 93 ? 0.570 7.146 4.511 1.00 94.88 93 PRO A O 1
ATOM 666 N N . ASP A 1 94 ? -0.104 5.001 4.406 1.00 97.62 94 ASP A N 1
ATOM 667 C CA . ASP A 1 94 ? -1.539 5.268 4.385 1.00 97.62 94 ASP A CA 1
ATOM 668 C C . ASP A 1 94 ? -2.288 4.341 5.357 1.00 97.62 94 ASP A C 1
ATOM 670 O O . ASP A 1 94 ? -1.931 3.170 5.544 1.00 97.62 94 ASP A O 1
ATOM 674 N N . VAL A 1 95 ? -3.323 4.873 6.012 1.00 95.56 95 VAL A N 1
ATOM 675 C CA . VAL A 1 95 ? -4.062 4.205 7.092 1.00 95.56 95 VAL A CA 1
ATOM 676 C C . VAL A 1 95 ? -5.539 4.115 6.744 1.00 95.56 95 VAL A C 1
ATOM 678 O O . VAL A 1 95 ? -6.243 5.118 6.678 1.00 95.56 95 VAL A O 1
ATOM 681 N N . ALA A 1 96 ? -6.050 2.888 6.681 1.00 95.88 96 ALA A N 1
ATOM 682 C CA . ALA A 1 96 ? -7.468 2.629 6.483 1.00 95.88 96 ALA A CA 1
ATOM 683 C C . ALA A 1 96 ? -8.070 1.906 7.688 1.00 95.88 96 ALA A C 1
ATOM 685 O O . ALA A 1 96 ? -7.563 0.881 8.157 1.00 95.88 96 ALA A O 1
ATOM 686 N N . CYS A 1 97 ? -9.194 2.431 8.175 1.00 94.50 97 CYS A N 1
ATOM 687 C CA . CYS A 1 97 ? -9.923 1.870 9.304 1.00 94.50 97 CYS A CA 1
ATOM 688 C C . CYS A 1 97 ? -11.291 1.340 8.876 1.00 94.50 97 CYS A C 1
ATOM 690 O O . CYS A 1 97 ? -12.072 2.034 8.226 1.00 94.50 97 CYS A O 1
ATOM 692 N N . ALA A 1 98 ? -11.610 0.125 9.309 1.00 93.38 98 ALA A N 1
ATOM 693 C CA . ALA A 1 98 ? -12.951 -0.418 9.196 1.00 93.38 98 ALA A CA 1
ATOM 694 C C . ALA A 1 98 ? -13.896 0.239 10.231 1.00 93.38 98 ALA A C 1
ATOM 696 O O . ALA A 1 98 ? -13.448 0.708 11.288 1.00 93.38 98 ALA A O 1
ATOM 697 N N . PRO A 1 99 ? -15.221 0.256 9.976 1.00 90.50 99 PRO A N 1
ATOM 698 C CA . PRO A 1 99 ? -16.204 0.786 10.929 1.00 90.50 99 PRO A CA 1
ATOM 699 C C . PRO A 1 99 ? -16.195 0.058 12.280 1.00 90.50 99 PRO A C 1
ATOM 701 O O . PRO A 1 99 ? -16.521 0.641 13.311 1.00 90.50 99 PRO A O 1
ATOM 704 N N . VAL A 1 100 ? -15.805 -1.218 12.268 1.00 91.94 100 VAL A N 1
ATOM 705 C CA . VAL A 1 100 ? -15.665 -2.102 13.430 1.00 91.94 100 VAL A CA 1
ATOM 706 C C . VAL A 1 100 ? -14.361 -2.892 13.316 1.00 91.94 100 VAL A C 1
ATOM 708 O O . VAL A 1 100 ? -13.701 -2.852 12.280 1.00 91.94 100 VAL A O 1
ATOM 711 N N . VAL A 1 101 ? -13.975 -3.624 14.365 1.00 94.75 101 VAL A N 1
ATOM 712 C CA . VAL A 1 101 ? -12.813 -4.525 14.300 1.00 94.75 101 VAL A CA 1
ATOM 713 C C . VAL A 1 101 ? -13.012 -5.550 13.180 1.00 94.75 101 VAL A C 1
ATOM 715 O O . VAL A 1 101 ? -14.017 -6.257 13.147 1.00 94.75 101 VAL A O 1
ATOM 718 N N . TRP A 1 102 ? -12.029 -5.649 12.288 1.00 95.62 102 TRP A N 1
ATOM 719 C CA . TRP A 1 102 ? -12.032 -6.530 11.126 1.00 95.62 102 TRP A CA 1
ATOM 720 C C . TRP A 1 102 ? -10.719 -7.311 11.097 1.00 95.62 102 TRP A C 1
ATOM 722 O O . TRP A 1 102 ? -9.648 -6.720 11.128 1.00 95.62 102 TRP A O 1
ATOM 732 N N . ASN A 1 103 ? -10.778 -8.646 11.104 1.00 94.62 103 ASN A N 1
ATOM 733 C CA . ASN A 1 103 ? -9.596 -9.527 11.146 1.00 94.62 103 ASN A CA 1
ATOM 734 C C . ASN A 1 103 ? -8.585 -9.200 12.267 1.00 94.62 103 ASN A C 1
ATOM 736 O O . ASN A 1 103 ? -7.374 -9.292 12.085 1.00 94.62 103 ASN A O 1
ATOM 740 N N . GLY A 1 104 ? -9.090 -8.826 13.446 1.00 94.00 104 GLY A N 1
ATOM 741 C CA . GLY A 1 104 ? -8.273 -8.605 14.643 1.00 94.00 104 GLY A CA 1
ATOM 742 C C . GLY A 1 104 ? -7.717 -7.189 14.813 1.00 94.00 104 GLY A C 1
ATOM 743 O O . GLY A 1 104 ? -7.100 -6.924 15.841 1.00 94.00 104 GLY A O 1
ATOM 744 N N . SER A 1 105 ? -7.960 -6.268 13.876 1.00 95.56 105 SER A N 1
ATOM 745 C CA . SER A 1 105 ? -7.693 -4.840 14.081 1.00 95.56 105 SER A CA 1
ATOM 746 C C . SER A 1 105 ? -8.781 -3.959 13.477 1.00 95.56 105 SER A C 1
ATOM 748 O O . SER A 1 105 ? -9.463 -4.332 12.527 1.00 95.56 105 SER A O 1
ATOM 750 N N . ARG A 1 106 ? -8.962 -2.764 14.039 1.00 94.75 106 ARG A N 1
ATOM 751 C CA . ARG A 1 106 ? -9.816 -1.741 13.432 1.00 94.75 106 ARG A CA 1
ATOM 752 C C . ARG A 1 106 ? -9.104 -1.016 12.291 1.00 94.75 106 ARG A C 1
ATOM 754 O O . ARG A 1 106 ? -9.771 -0.654 11.330 1.00 94.75 106 ARG A O 1
ATOM 761 N N . CYS A 1 107 ? -7.793 -0.809 12.390 1.00 95.38 107 CYS A N 1
ATOM 762 C CA . CYS A 1 107 ? -7.029 0.012 11.455 1.00 95.38 107 CYS A CA 1
ATOM 763 C C . CYS A 1 107 ? -5.807 -0.738 10.936 1.00 95.38 107 CYS A C 1
ATOM 765 O O . CYS A 1 107 ? -5.136 -1.475 11.662 1.00 95.38 107 CYS A O 1
ATOM 767 N N . TRP A 1 108 ? -5.521 -0.522 9.664 1.00 96.94 108 TRP A N 1
ATOM 768 C CA . TRP A 1 108 ? -4.473 -1.199 8.925 1.00 96.94 108 TRP A CA 1
ATOM 769 C C . TRP A 1 108 ? -3.633 -0.163 8.212 1.00 96.94 108 TRP A C 1
ATOM 771 O O . TRP A 1 108 ? -4.131 0.904 7.862 1.00 96.94 108 TRP A O 1
ATOM 781 N N . VAL A 1 109 ? -2.362 -0.480 8.010 1.00 96.00 109 VAL A N 1
ATOM 782 C CA . VAL A 1 109 ? -1.394 0.454 7.445 1.00 96.00 109 VAL A CA 1
ATOM 783 C C . VAL A 1 109 ? -0.720 -0.197 6.259 1.00 96.00 109 VAL A C 1
ATOM 785 O O . VAL A 1 109 ? -0.228 -1.321 6.366 1.00 96.00 109 VAL A O 1
ATOM 788 N N . THR A 1 110 ? -0.684 0.522 5.149 1.00 97.56 110 THR A N 1
ATOM 789 C CA . THR A 1 110 ? 0.197 0.227 4.032 1.00 97.56 110 THR A CA 1
ATOM 790 C C . THR A 1 110 ? 1.290 1.279 3.984 1.00 97.56 110 THR A C 1
ATOM 792 O O . THR A 1 110 ? 1.084 2.408 4.415 1.00 97.56 110 THR A O 1
ATOM 795 N N . TYR A 1 111 ? 2.484 0.884 3.571 1.00 96.62 111 TYR A N 1
ATOM 796 C CA . TYR A 1 111 ? 3.659 1.749 3.538 1.00 96.62 111 TYR A CA 1
ATOM 797 C C . TYR A 1 111 ? 4.695 1.162 2.585 1.00 96.62 111 TYR A C 1
ATOM 799 O O . TYR A 1 111 ? 4.584 -0.005 2.190 1.00 96.62 111 TYR A O 1
ATOM 807 N N . THR A 1 112 ? 5.738 1.925 2.274 1.00 96.75 112 THR A N 1
ATOM 808 C CA . THR A 1 112 ? 6.914 1.414 1.565 1.00 96.75 112 THR A CA 1
ATOM 809 C C . THR A 1 112 ? 8.181 1.608 2.404 1.00 96.75 112 THR A C 1
ATOM 811 O O . THR A 1 112 ? 8.480 2.724 2.829 1.00 96.75 112 THR A O 1
ATOM 814 N N . PRO A 1 113 ? 8.952 0.543 2.687 1.00 94.88 113 PRO A N 1
ATOM 815 C CA . PRO A 1 113 ? 10.310 0.678 3.212 1.00 94.88 113 PRO A CA 1
ATOM 816 C C . PRO A 1 113 ? 11.193 1.512 2.273 1.00 94.88 113 PRO A C 1
ATOM 818 O O . PRO A 1 113 ? 11.058 1.394 1.060 1.00 94.88 113 PRO A O 1
ATOM 821 N N . TYR A 1 114 ? 12.125 2.316 2.792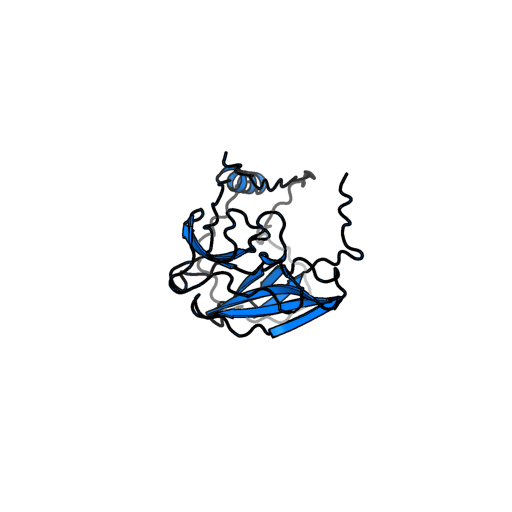 1.00 91.44 114 TYR A N 1
ATOM 822 C CA . TYR A 1 114 ? 12.983 3.150 1.927 1.00 91.44 114 TYR A CA 1
ATOM 823 C C . TYR A 1 114 ? 14.422 3.287 2.429 1.00 91.44 114 TYR A C 1
ATOM 825 O O . TYR A 1 114 ? 15.030 4.360 2.387 1.00 91.44 114 TYR A O 1
ATOM 833 N N . LEU A 1 115 ? 14.979 2.167 2.898 1.00 89.56 115 LEU A N 1
ATOM 834 C CA . LEU A 1 115 ? 16.314 2.125 3.485 1.00 89.56 115 LEU A CA 1
ATOM 835 C C . LEU A 1 115 ? 17.366 2.683 2.520 1.00 89.56 115 LEU A C 1
ATOM 837 O O . LEU A 1 115 ? 17.600 2.135 1.441 1.00 89.56 115 LEU A O 1
ATOM 841 N N . GLY A 1 116 ? 18.033 3.761 2.937 1.00 88.00 116 GLY A N 1
ATOM 842 C CA . GLY A 1 116 ? 19.125 4.369 2.175 1.00 88.00 116 GLY A CA 1
ATOM 843 C C . GLY A 1 116 ? 18.698 4.956 0.827 1.00 88.00 116 GLY A C 1
ATOM 844 O O . GLY A 1 116 ? 19.518 5.009 -0.087 1.00 88.00 116 GLY A O 1
ATOM 845 N N . SER A 1 117 ? 17.433 5.365 0.692 1.00 88.94 117 SER A N 1
ATOM 846 C CA . SER A 1 117 ? 16.859 5.880 -0.557 1.00 88.94 117 SER A CA 1
ATOM 847 C C . SER A 1 117 ? 16.903 4.884 -1.721 1.00 88.94 117 SER A C 1
ATOM 849 O O . SER A 1 117 ? 17.095 5.262 -2.877 1.00 88.94 117 S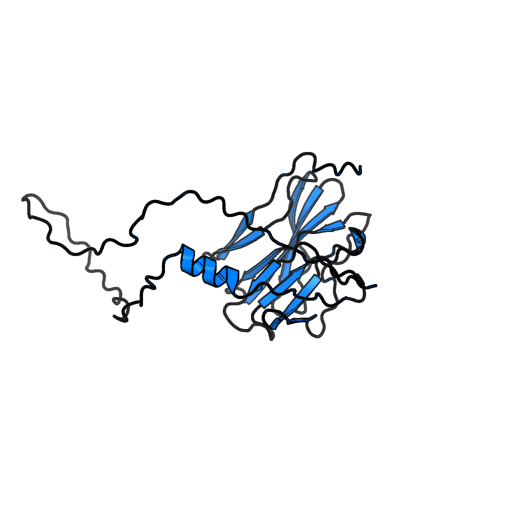ER A O 1
ATOM 851 N N . ASN A 1 118 ? 16.768 3.593 -1.414 1.00 90.00 118 ASN A N 1
ATOM 852 C CA . ASN A 1 118 ? 16.815 2.524 -2.400 1.00 90.00 118 ASN A CA 1
ATOM 853 C C . ASN A 1 118 ? 15.408 2.124 -2.872 1.00 90.00 118 ASN A C 1
ATOM 855 O O . ASN A 1 118 ? 14.704 1.378 -2.193 1.00 90.00 118 ASN A O 1
ATOM 859 N N . ALA A 1 119 ? 15.043 2.524 -4.090 1.00 91.56 119 ALA A N 1
ATOM 860 C CA . ALA A 1 119 ? 13.754 2.186 -4.700 1.00 91.56 119 ALA A CA 1
ATOM 861 C C . ALA A 1 119 ? 13.521 0.670 -4.895 1.00 91.56 119 ALA A C 1
ATOM 863 O O . ALA A 1 119 ? 12.382 0.231 -5.018 1.00 91.56 119 ALA A O 1
ATOM 864 N N . ILE A 1 120 ? 14.568 -0.171 -4.866 1.00 91.88 120 ILE A N 1
ATOM 865 C CA . ILE A 1 120 ? 14.407 -1.636 -4.950 1.00 91.88 120 ILE A CA 1
ATOM 866 C C . ILE A 1 120 ? 13.619 -2.173 -3.749 1.00 91.88 120 ILE A C 1
ATOM 868 O O . ILE A 1 120 ? 12.860 -3.134 -3.902 1.00 91.88 120 ILE A O 1
ATOM 872 N N . VAL A 1 121 ? 13.781 -1.565 -2.565 1.00 93.06 121 VAL A N 1
ATOM 873 C CA . VAL A 1 121 ? 13.082 -1.992 -1.342 1.00 93.06 121 VAL A CA 1
ATOM 874 C C . VAL A 1 121 ? 11.743 -1.283 -1.124 1.00 93.06 121 VAL A C 1
ATOM 876 O O . VAL A 1 121 ? 11.009 -1.682 -0.223 1.00 93.06 121 VAL A O 1
ATOM 879 N N . GLU A 1 122 ? 11.393 -0.317 -1.979 1.00 95.81 122 GLU A N 1
ATOM 880 C CA . GLU A 1 122 ? 10.178 0.506 -1.911 1.00 95.81 122 GLU A CA 1
ATOM 881 C C . GLU A 1 122 ? 8.921 -0.264 -2.332 1.00 95.81 122 GLU A C 1
ATOM 883 O O . GLU A 1 122 ? 8.241 0.045 -3.301 1.00 95.81 122 GLU A O 1
ATOM 888 N N . ASN A 1 123 ? 8.606 -1.333 -1.610 1.00 97.19 123 ASN A N 1
ATOM 889 C CA . ASN A 1 123 ? 7.536 -2.244 -1.982 1.00 97.19 123 ASN A CA 1
ATOM 890 C C . ASN A 1 123 ? 6.374 -2.179 -0.991 1.00 97.19 123 ASN A C 1
ATOM 892 O O . ASN A 1 123 ? 6.630 -2.238 0.219 1.00 97.19 123 ASN A O 1
ATOM 896 N N . PRO A 1 124 ? 5.115 -2.103 -1.479 1.00 97.81 124 PRO A N 1
ATOM 897 C CA . PRO A 1 124 ? 3.935 -2.092 -0.631 1.00 97.81 124 PRO A CA 1
ATOM 898 C C . PRO A 1 124 ? 4.007 -3.188 0.428 1.00 97.81 124 PRO A C 1
ATOM 900 O O . PRO A 1 124 ? 4.059 -4.385 0.135 1.00 97.81 124 PRO A O 1
ATOM 903 N N . SER A 1 125 ? 4.051 -2.743 1.672 1.00 97.31 125 SER A N 1
ATOM 904 C CA . SER A 1 125 ? 4.130 -3.548 2.880 1.00 97.31 125 SER A CA 1
ATOM 905 C C . SER A 1 125 ? 2.915 -3.254 3.746 1.00 97.31 125 SER A C 1
ATOM 907 O O . SER A 1 125 ? 2.204 -2.272 3.525 1.00 97.31 125 SER A O 1
ATOM 909 N N . PHE A 1 126 ? 2.626 -4.143 4.692 1.00 97.06 126 PHE A N 1
ATOM 910 C CA . PHE A 1 126 ? 1.352 -4.145 5.395 1.00 97.06 126 PHE A CA 1
ATOM 911 C C . PHE A 1 126 ? 1.511 -4.411 6.892 1.00 97.06 126 PHE A C 1
ATOM 913 O O . PHE A 1 126 ? 2.225 -5.330 7.303 1.00 97.06 126 PHE A O 1
ATOM 920 N N . LEU A 1 127 ? 0.828 -3.611 7.710 1.00 95.75 127 LEU A N 1
ATOM 921 C CA . LEU A 1 127 ? 0.789 -3.731 9.167 1.00 95.75 127 LEU A CA 1
ATOM 922 C C . LEU A 1 127 ? -0.652 -3.670 9.672 1.00 95.75 127 LEU A C 1
ATOM 924 O O . LEU A 1 127 ? -1.521 -3.028 9.084 1.00 95.75 127 LEU A O 1
ATOM 928 N N . MET A 1 128 ? -0.880 -4.292 10.824 1.00 95.19 128 MET A N 1
ATOM 929 C CA . MET A 1 128 ? -2.071 -4.069 11.638 1.00 95.19 128 MET A CA 1
ATOM 930 C C . MET A 1 128 ? -1.747 -3.125 12.795 1.00 95.19 128 MET A C 1
ATOM 932 O O . MET A 1 128 ? -0.709 -3.270 13.452 1.00 95.19 128 MET A O 1
ATOM 936 N N . ALA A 1 129 ? -2.660 -2.205 13.102 1.00 93.06 129 ALA A N 1
ATOM 937 C CA . ALA A 1 129 ? -2.578 -1.412 14.321 1.00 93.06 129 ALA A CA 1
ATOM 938 C C . ALA A 1 129 ? -2.999 -2.272 15.525 1.00 93.06 129 ALA A C 1
ATOM 940 O O . ALA A 1 129 ? -4.103 -2.819 15.549 1.00 93.06 129 ALA A O 1
ATOM 941 N N . ARG A 1 130 ? -2.132 -2.415 16.532 1.00 90.31 130 ARG A N 1
ATOM 942 C CA . ARG A 1 130 ? -2.485 -2.997 17.844 1.00 90.31 130 ARG A CA 1
ATOM 943 C C . ARG A 1 130 ? -3.014 -1.926 18.789 1.00 90.31 130 ARG A C 1
ATOM 945 O O . ARG A 1 130 ? -3.949 -2.169 19.543 1.00 90.31 130 ARG A O 1
ATOM 952 N N . THR A 1 131 ? -2.413 -0.747 18.709 1.00 86.50 131 THR A N 1
ATOM 953 C CA . THR A 1 131 ? -2.870 0.504 19.315 1.00 86.50 131 THR A CA 1
ATOM 954 C C . THR A 1 131 ? -2.666 1.627 18.296 1.00 86.50 131 THR A C 1
ATOM 956 O O . THR A 1 131 ? -2.163 1.382 17.197 1.00 86.50 131 THR A O 1
ATOM 959 N N . GLU A 1 132 ? -3.013 2.862 18.652 1.00 79.44 132 GLU A N 1
ATOM 960 C CA . GLU A 1 132 ? -2.787 4.038 17.797 1.00 79.44 132 GLU A CA 1
ATOM 961 C C . GLU A 1 132 ? -1.307 4.218 17.413 1.00 79.44 132 GLU A C 1
ATOM 963 O O . GLU A 1 132 ? -1.011 4.669 16.311 1.00 79.44 132 GLU A O 1
ATOM 968 N N . THR A 1 133 ? -0.377 3.788 18.274 1.00 84.75 133 THR A N 1
ATOM 969 C CA . THR A 1 133 ? 1.074 3.998 18.109 1.00 84.75 133 THR A CA 1
ATOM 970 C C . THR A 1 133 ? 1.906 2.715 18.073 1.00 84.75 133 THR A C 1
ATOM 972 O O . THR A 1 133 ? 3.132 2.775 17.996 1.00 84.75 133 THR A O 1
ATOM 975 N N . GLN A 1 134 ? 1.273 1.540 18.139 1.00 88.69 134 GLN A N 1
ATOM 976 C CA . GLN A 1 134 ? 1.954 0.245 18.062 1.00 88.69 134 GLN A CA 1
ATOM 977 C C . GLN A 1 134 ? 1.416 -0.566 16.897 1.00 88.69 134 GLN A C 1
ATOM 979 O O . GLN A 1 134 ? 0.277 -1.041 16.933 1.00 88.69 134 GLN A O 1
ATOM 984 N N . TRP A 1 135 ? 2.244 -0.753 15.876 1.00 91.81 135 TRP A N 1
ATOM 985 C CA . TRP A 1 135 ? 1.887 -1.479 14.662 1.00 91.81 135 TRP A CA 1
ATOM 986 C C . TRP A 1 135 ? 2.764 -2.723 14.512 1.00 91.81 135 TRP A C 1
ATOM 988 O O . TRP A 1 135 ? 3.899 -2.764 14.987 1.00 91.81 135 TRP A O 1
ATOM 998 N N . ALA A 1 136 ? 2.226 -3.774 13.899 1.00 92.81 136 ALA A N 1
ATOM 999 C CA . ALA A 1 136 ? 2.932 -5.041 13.732 1.00 92.81 136 ALA A CA 1
ATOM 1000 C C . ALA A 1 136 ? 2.530 -5.736 12.434 1.00 92.81 136 ALA A C 1
ATOM 1002 O O . ALA A 1 136 ? 1.404 -5.573 11.963 1.00 92.81 136 ALA A O 1
ATOM 1003 N N . THR A 1 137 ? 3.415 -6.575 11.897 1.00 94.25 137 THR A N 1
ATOM 1004 C CA . THR A 1 137 ? 3.060 -7.470 10.793 1.00 94.25 137 THR A CA 1
ATOM 1005 C C . THR A 1 137 ? 1.960 -8.440 11.250 1.00 94.25 137 THR A C 1
ATOM 1007 O O . THR A 1 137 ? 2.103 -9.061 12.313 1.00 94.25 137 THR A O 1
ATOM 1010 N N . PRO A 1 138 ? 0.858 -8.582 10.493 1.00 94.00 138 PRO A N 1
ATOM 1011 C CA . PRO A 1 138 ? -0.220 -9.497 10.850 1.00 94.00 138 PRO A CA 1
ATOM 1012 C C . PRO A 1 138 ? 0.251 -10.961 10.845 1.00 94.00 138 PRO A C 1
ATOM 1014 O O . PRO A 1 138 ? 1.105 -11.334 10.035 1.00 94.00 138 PRO A O 1
ATOM 1017 N N . PRO A 1 139 ? -0.303 -11.835 11.707 1.00 91.44 139 PRO A N 1
ATOM 1018 C CA . PRO A 1 139 ? 0.062 -13.248 11.717 1.00 91.44 139 PRO A CA 1
ATOM 1019 C C . PRO A 1 139 ? -0.126 -13.918 10.349 1.00 91.44 139 PRO A C 1
ATOM 1021 O O . PRO A 1 139 ? -1.214 -13.912 9.774 1.00 91.44 139 PRO A O 1
ATOM 1024 N N . GLY A 1 140 ? 0.935 -14.552 9.847 1.00 91.81 140 GLY A N 1
ATOM 1025 C CA . GLY A 1 140 ? 0.906 -15.269 8.571 1.00 91.81 140 GLY A CA 1
ATOM 1026 C C . GLY A 1 140 ? 0.993 -14.381 7.326 1.00 91.81 140 GLY A C 1
ATOM 1027 O O . GLY A 1 140 ? 0.754 -14.901 6.237 1.00 91.81 140 GLY A O 1
ATOM 1028 N N . VAL A 1 141 ? 1.327 -13.096 7.484 1.00 94.62 141 VAL A N 1
ATOM 1029 C CA . VAL A 1 141 ? 1.731 -12.185 6.403 1.00 94.62 141 VAL A CA 1
ATOM 1030 C C . VAL A 1 141 ? 3.253 -12.079 6.374 1.00 94.62 141 VAL A C 1
ATOM 1032 O O . VAL A 1 141 ? 3.902 -11.986 7.416 1.00 94.62 141 VAL A O 1
ATOM 1035 N N . THR A 1 142 ? 3.819 -12.065 5.173 1.00 94.88 142 THR A N 1
ATOM 1036 C CA . THR A 1 142 ? 5.229 -11.756 4.933 1.00 94.88 142 THR A CA 1
ATOM 1037 C C . THR A 1 142 ? 5.287 -10.470 4.127 1.00 94.88 142 THR A C 1
ATOM 1039 O O . THR A 1 142 ? 4.648 -10.386 3.083 1.00 94.88 142 THR A O 1
ATOM 1042 N N . ASN A 1 143 ? 6.020 -9.477 4.632 1.00 95.38 143 ASN A N 1
ATOM 1043 C CA . ASN A 1 143 ? 6.268 -8.238 3.902 1.00 95.38 143 ASN A CA 1
ATOM 1044 C C . ASN A 1 143 ? 7.501 -8.381 2.990 1.00 95.38 143 ASN A C 1
ATOM 1046 O O . ASN A 1 143 ? 8.426 -9.120 3.348 1.00 95.38 143 ASN A O 1
ATOM 1050 N N . PRO A 1 144 ? 7.520 -7.670 1.848 1.00 96.62 144 PRO A N 1
ATOM 1051 C CA . PRO A 1 144 ? 6.421 -6.858 1.310 1.00 96.62 144 PRO A CA 1
ATOM 1052 C C . PRO A 1 144 ? 5.279 -7.726 0.746 1.00 96.62 144 PRO A C 1
ATOM 1054 O O . PRO A 1 144 ? 5.496 -8.866 0.338 1.00 96.62 144 PRO A O 1
ATOM 1057 N N . VAL A 1 145 ? 4.055 -7.185 0.714 1.00 97.56 145 VAL A N 1
ATOM 1058 C CA . VAL A 1 145 ? 2.873 -7.878 0.155 1.00 97.56 145 VAL A CA 1
ATOM 1059 C C . VAL A 1 145 ? 2.789 -7.777 -1.370 1.00 97.56 145 VAL A C 1
ATOM 1061 O O . VAL A 1 145 ? 2.057 -8.536 -2.006 1.00 97.56 145 VAL A O 1
ATOM 1064 N N . VAL A 1 146 ? 3.564 -6.865 -1.957 1.00 97.62 146 VAL A N 1
ATOM 1065 C CA . VAL A 1 146 ? 3.831 -6.780 -3.393 1.00 97.62 146 VAL A CA 1
ATOM 1066 C C . VAL A 1 146 ? 5.340 -6.936 -3.589 1.00 97.62 146 VAL A C 1
ATOM 1068 O O . VAL A 1 146 ? 6.095 -6.194 -2.972 1.00 97.62 146 VAL A O 1
ATOM 1071 N N . PRO A 1 147 ? 5.826 -7.885 -4.403 1.00 95.31 147 PRO A N 1
ATOM 1072 C CA . PRO A 1 147 ? 7.257 -8.021 -4.653 1.00 95.31 147 PRO A CA 1
ATOM 1073 C C . PRO A 1 147 ? 7.784 -6.888 -5.543 1.00 95.31 147 PRO A C 1
ATOM 1075 O O . PRO A 1 147 ? 7.035 -6.282 -6.312 1.00 95.31 147 PRO A O 1
ATOM 1078 N N . SER A 1 148 ? 9.099 -6.663 -5.492 1.00 94.25 148 SER A N 1
ATOM 1079 C CA . SER A 1 148 ? 9.786 -5.779 -6.440 1.00 94.25 148 SER A CA 1
ATOM 1080 C C . SER A 1 148 ? 9.503 -6.215 -7.885 1.00 94.25 148 SER A C 1
ATOM 1082 O O . SER A 1 148 ? 9.538 -7.420 -8.173 1.00 94.25 148 SER A O 1
ATOM 1084 N N . PRO A 1 149 ? 9.187 -5.278 -8.797 1.00 93.81 149 PRO A N 1
ATOM 1085 C CA . PRO A 1 149 ? 8.833 -5.625 -10.162 1.00 93.81 149 PRO A CA 1
ATOM 1086 C C . PRO A 1 149 ? 10.052 -6.176 -10.907 1.00 93.81 149 PRO A C 1
ATOM 1088 O O . PRO A 1 149 ? 11.175 -5.680 -10.800 1.00 93.81 149 PRO A O 1
ATOM 1091 N N . ALA A 1 150 ? 9.828 -7.210 -11.716 1.00 86.94 150 ALA A N 1
ATOM 1092 C CA . ALA A 1 150 ? 10.875 -7.760 -12.565 1.00 86.94 150 ALA A CA 1
ATOM 1093 C C . ALA A 1 150 ? 11.305 -6.742 -13.641 1.00 86.94 150 ALA A C 1
ATOM 1095 O O . ALA A 1 150 ? 10.492 -5.971 -14.148 1.00 86.94 150 ALA A O 1
ATOM 1096 N N . GLY A 1 151 ? 12.580 -6.772 -14.039 1.00 83.12 151 GLY A N 1
ATOM 1097 C CA . GLY A 1 151 ? 13.069 -5.978 -15.174 1.00 83.12 151 GLY A CA 1
ATOM 1098 C C . GLY A 1 151 ? 13.482 -4.535 -14.856 1.00 83.12 151 GLY A C 1
ATOM 1099 O O . GLY A 1 151 ? 13.589 -3.734 -15.780 1.00 83.12 151 GLY A O 1
ATOM 1100 N N . GLY A 1 152 ? 13.746 -4.206 -13.586 1.00 84.12 152 GLY A N 1
ATOM 1101 C CA . GLY A 1 152 ? 14.396 -2.943 -13.201 1.00 84.12 152 GLY A CA 1
ATOM 1102 C C . GLY A 1 152 ? 13.460 -1.749 -12.994 1.00 84.12 152 GLY A C 1
ATOM 1103 O O . GLY A 1 152 ? 13.919 -0.611 -13.035 1.00 84.12 152 GLY A O 1
ATOM 1104 N N . GLY A 1 153 ? 12.163 -1.995 -12.791 1.00 93.94 153 GLY A N 1
ATOM 1105 C CA . GLY A 1 153 ? 11.233 -0.985 -12.280 1.00 93.94 153 GLY A CA 1
ATOM 1106 C C . GLY A 1 153 ? 11.279 -0.864 -10.755 1.00 93.94 153 GLY A C 1
ATOM 1107 O O . GLY A 1 153 ? 12.054 -1.550 -10.088 1.00 93.94 153 GLY A O 1
ATOM 1108 N N . TYR A 1 154 ? 10.397 -0.040 -10.198 1.00 97.00 154 TYR A N 1
ATOM 1109 C CA . TYR A 1 154 ? 10.181 0.047 -8.751 1.00 97.00 154 TYR A CA 1
ATOM 1110 C C . TYR A 1 154 ? 8.704 0.263 -8.422 1.00 97.00 154 TYR A C 1
ATOM 1112 O O . TYR A 1 154 ? 7.949 0.780 -9.248 1.00 97.00 154 TYR A O 1
ATOM 1120 N N . ASN A 1 155 ? 8.296 -0.156 -7.226 1.00 98.12 155 ASN A N 1
ATOM 1121 C CA . ASN A 1 155 ? 6.987 0.178 -6.675 1.00 98.12 155 ASN A CA 1
ATOM 1122 C C . ASN A 1 155 ? 7.096 1.442 -5.812 1.00 98.12 155 ASN A C 1
ATOM 1124 O O . ASN A 1 155 ? 8.189 1.870 -5.467 1.00 98.12 155 ASN A O 1
ATOM 1128 N N . SER A 1 156 ? 5.964 2.069 -5.515 1.00 97.62 156 SER A N 1
ATOM 1129 C CA . SER A 1 156 ? 5.876 3.262 -4.672 1.00 97.62 156 SER A CA 1
ATOM 1130 C C . SER A 1 156 ? 4.412 3.561 -4.352 1.00 97.62 156 SER A C 1
ATOM 1132 O O . SER A 1 156 ? 3.498 2.965 -4.928 1.00 97.62 156 SER A O 1
ATOM 1134 N N . ASP A 1 157 ? 4.208 4.522 -3.462 1.00 98.12 157 ASP A N 1
ATOM 1135 C CA . ASP A 1 157 ? 2.936 5.210 -3.253 1.00 98.12 157 ASP A CA 1
ATOM 1136 C C . ASP A 1 157 ? 1.700 4.315 -3.077 1.00 98.12 157 ASP A C 1
ATOM 1138 O O . ASP A 1 157 ? 0.750 4.417 -3.862 1.00 98.12 157 ASP A O 1
ATOM 1142 N N . PRO A 1 158 ? 1.701 3.402 -2.091 1.00 98.56 158 PRO A N 1
ATOM 1143 C CA . PRO A 1 158 ? 0.506 2.653 -1.777 1.00 98.56 158 PRO A CA 1
ATOM 1144 C C . PRO A 1 158 ? -0.520 3.535 -1.056 1.00 98.56 158 PRO A C 1
ATOM 1146 O O . PRO A 1 158 ? -0.168 4.342 -0.201 1.00 98.56 158 PRO A O 1
ATOM 1149 N N . ASP A 1 159 ? -1.793 3.313 -1.357 1.00 98.75 159 ASP A N 1
ATOM 1150 C CA . ASP A 1 159 ? -2.931 3.970 -0.714 1.00 98.75 159 ASP A CA 1
ATOM 1151 C C . ASP A 1 159 ? -4.097 2.985 -0.618 1.00 98.75 159 ASP A C 1
ATOM 1153 O O . ASP A 1 159 ? -4.235 2.086 -1.457 1.00 98.75 159 ASP A O 1
ATOM 1157 N N . GLN A 1 160 ? -4.909 3.069 0.429 1.00 97.75 160 GLN A N 1
ATOM 1158 C CA . GLN A 1 160 ? -5.927 2.068 0.703 1.00 97.75 160 GLN A CA 1
ATOM 1159 C C . GLN A 1 160 ? -7.213 2.651 1.280 1.00 97.75 160 GLN A C 1
ATOM 1161 O O . GLN A 1 160 ? -7.247 3.587 2.067 1.00 97.75 160 GLN A O 1
ATOM 1166 N N . ALA A 1 161 ? -8.317 1.986 0.958 1.00 97.25 161 ALA A N 1
ATOM 1167 C CA . ALA A 1 161 ? -9.625 2.303 1.498 1.00 97.25 161 ALA A CA 1
ATOM 1168 C C . ALA A 1 161 ? -10.348 1.026 1.920 1.00 97.25 161 ALA A C 1
ATOM 1170 O O . ALA A 1 161 ? -10.305 -0.004 1.239 1.00 97.25 161 ALA A O 1
ATOM 1171 N N . PHE A 1 162 ? -11.044 1.091 3.056 1.00 95.62 162 PHE A N 1
ATOM 1172 C CA . PHE A 1 162 ? -11.906 -0.000 3.484 1.00 95.62 162 PHE A CA 1
ATOM 1173 C C . PHE A 1 162 ? -13.269 0.098 2.801 1.00 95.62 162 PHE A C 1
ATOM 1175 O O . PHE A 1 162 ? -13.950 1.120 2.869 1.00 95.62 162 PHE A O 1
ATOM 1182 N N . ASP A 1 163 ? -13.682 -0.999 2.182 1.00 94.19 163 ASP A N 1
ATOM 1183 C CA . ASP A 1 163 ? -14.923 -1.136 1.450 1.00 94.19 163 ASP A CA 1
ATOM 1184 C C . ASP A 1 163 ? -15.957 -1.940 2.265 1.00 94.19 163 ASP A C 1
ATOM 1186 O O . ASP A 1 163 ? -15.954 -3.175 2.223 1.00 94.19 163 ASP A O 1
ATOM 1190 N N . PRO A 1 164 ? -16.877 -1.294 3.009 1.00 89.06 164 PRO A N 1
ATOM 1191 C CA . PRO A 1 164 ? -17.736 -1.994 3.968 1.00 89.06 164 PRO A CA 1
ATOM 1192 C C . PRO A 1 164 ? -18.756 -2.942 3.324 1.00 89.06 164 PRO A C 1
ATOM 1194 O O . PRO A 1 164 ? -19.137 -3.935 3.932 1.00 89.06 164 PRO A O 1
ATOM 1197 N N . GLY A 1 165 ? -19.193 -2.673 2.094 1.00 90.06 165 GLY A N 1
ATOM 1198 C CA . GLY A 1 165 ? -20.187 -3.492 1.397 1.00 90.06 165 GLY A CA 1
ATOM 1199 C C . GLY A 1 165 ? -19.625 -4.760 0.757 1.00 90.06 165 GLY A C 1
ATOM 1200 O O . GLY A 1 165 ? -20.385 -5.705 0.580 1.00 90.06 165 GLY A O 1
ATOM 1201 N N . THR A 1 166 ? -18.321 -4.832 0.456 1.00 92.12 166 THR A N 1
ATOM 1202 C CA . THR A 1 166 ? -17.668 -6.124 0.163 1.00 92.12 166 THR A CA 1
ATOM 1203 C C . THR A 1 166 ? -16.906 -6.681 1.363 1.00 92.12 166 THR A C 1
ATOM 1205 O O . THR A 1 166 ? -16.467 -7.830 1.321 1.00 92.12 166 THR A O 1
ATOM 1208 N N . ASN A 1 167 ? -16.795 -5.903 2.447 1.00 94.62 167 ASN A N 1
ATOM 1209 C CA . ASN A 1 167 ? -16.016 -6.210 3.643 1.00 94.62 167 ASN A CA 1
ATOM 1210 C C . ASN A 1 167 ? -14.534 -6.469 3.317 1.00 94.62 167 ASN A C 1
ATOM 1212 O O . ASN A 1 167 ? -13.938 -7.454 3.769 1.00 94.62 167 ASN A O 1
ATOM 1216 N N . ARG A 1 168 ? -13.959 -5.600 2.478 1.00 96.44 168 ARG A N 1
ATOM 1217 C CA . ARG A 1 168 ? -12.595 -5.739 1.961 1.00 96.44 168 ARG A CA 1
ATOM 1218 C C . ARG A 1 168 ? -11.782 -4.482 2.169 1.00 96.44 168 ARG A C 1
ATOM 1220 O O . ARG A 1 168 ? -12.300 -3.379 2.082 1.00 96.44 168 ARG A O 1
ATOM 1227 N N . LEU A 1 169 ? -10.485 -4.665 2.351 1.00 97.38 169 LEU A N 1
ATOM 1228 C CA . LEU A 1 169 ? -9.522 -3.588 2.189 1.00 97.38 169 LEU A CA 1
ATOM 1229 C C . LEU A 1 169 ? -9.085 -3.560 0.725 1.00 97.38 169 LEU A C 1
ATOM 1231 O O . LEU A 1 169 ? -8.704 -4.604 0.187 1.00 97.38 169 LEU A O 1
ATOM 1235 N N . VAL A 1 170 ? -9.199 -2.404 0.079 1.00 97.81 170 VAL A N 1
ATOM 1236 C CA . VAL A 1 170 ? -8.782 -2.173 -1.307 1.00 97.81 170 VAL A CA 1
ATOM 1237 C C . VAL A 1 170 ? -7.522 -1.328 -1.268 1.00 97.81 170 VAL A C 1
ATOM 1239 O O . VAL A 1 170 ? -7.529 -0.273 -0.647 1.00 97.81 170 VAL A O 1
ATOM 1242 N N . THR A 1 171 ? -6.464 -1.790 -1.921 1.00 98.38 171 THR A N 1
ATOM 1243 C CA . THR A 1 171 ? -5.160 -1.128 -1.950 1.00 98.38 171 THR A CA 1
ATOM 1244 C C . THR A 1 171 ? -4.793 -0.829 -3.391 1.00 98.38 171 THR A C 1
ATOM 1246 O O . THR A 1 171 ? -4.820 -1.719 -4.246 1.00 98.38 171 THR A O 1
ATOM 1249 N N . PHE A 1 172 ? -4.438 0.419 -3.644 1.00 98.56 172 PHE A N 1
ATOM 1250 C CA . PHE A 1 172 ? -3.791 0.862 -4.859 1.00 98.56 172 PHE A CA 1
ATOM 1251 C C . PHE A 1 172 ? -2.310 1.082 -4.592 1.00 98.56 172 PHE A C 1
ATOM 1253 O O . PHE A 1 172 ? -1.911 1.343 -3.464 1.00 98.56 172 PHE A O 1
ATOM 1260 N N . TYR A 1 173 ? -1.488 0.944 -5.623 1.00 98.75 173 TYR A N 1
ATOM 1261 C CA . TYR A 1 173 ? -0.080 1.319 -5.566 1.00 98.75 173 TYR A CA 1
ATOM 1262 C C . TYR A 1 173 ? 0.421 1.662 -6.962 1.00 98.75 173 TYR A C 1
ATOM 1264 O O . TYR A 1 173 ? -0.200 1.312 -7.974 1.00 98.75 173 TYR A O 1
ATOM 1272 N N . ARG A 1 174 ? 1.569 2.331 -7.014 1.00 98.50 174 ARG A N 1
ATOM 1273 C CA . ARG A 1 174 ? 2.233 2.711 -8.253 1.00 98.50 174 ARG A CA 1
ATOM 1274 C C . ARG A 1 174 ? 3.421 1.805 -8.538 1.00 98.50 174 ARG A C 1
ATOM 1276 O O . ARG A 1 174 ? 4.267 1.599 -7.679 1.00 98.50 174 ARG A O 1
ATOM 1283 N N . GLU A 1 175 ? 3.529 1.337 -9.772 1.00 98.31 175 GLU A N 1
ATOM 1284 C CA . GLU A 1 175 ? 4.746 0.747 -10.334 1.00 98.31 175 GLU A CA 1
ATOM 1285 C C . GLU A 1 175 ? 5.289 1.679 -11.421 1.00 98.31 175 GLU A C 1
ATOM 1287 O O . GLU A 1 175 ? 4.549 2.088 -12.319 1.00 98.31 175 GLU A O 1
ATOM 1292 N N . VAL A 1 176 ? 6.582 1.991 -11.378 1.00 97.12 176 VAL A N 1
ATOM 1293 C CA . VAL A 1 176 ? 7.282 2.686 -12.461 1.00 97.12 176 VAL A CA 1
ATOM 1294 C C . VAL A 1 176 ? 8.078 1.676 -13.258 1.00 97.12 176 VAL A C 1
ATOM 1296 O O . VAL A 1 176 ? 9.058 1.107 -12.775 1.00 97.12 176 VAL A O 1
ATOM 1299 N N . SER A 1 177 ? 7.665 1.446 -14.499 1.00 96.25 177 SER A N 1
ATOM 1300 C CA . SER A 1 177 ? 8.379 0.548 -15.403 1.00 96.25 177 SER A CA 1
ATOM 1301 C C . SER A 1 177 ? 8.034 0.828 -16.863 1.00 96.25 177 SER A C 1
ATOM 1303 O O . SER A 1 177 ? 6.943 1.295 -17.198 1.00 96.25 177 SER A O 1
ATOM 1305 N N . GLY A 1 178 ? 8.989 0.563 -17.760 1.00 94.19 178 GLY A N 1
ATOM 1306 C CA . GLY A 1 178 ? 8.793 0.722 -19.205 1.00 94.19 178 GLY A CA 1
ATOM 1307 C C . GLY A 1 178 ? 8.408 2.140 -19.647 1.00 94.19 178 GLY A C 1
ATOM 1308 O O . GLY A 1 178 ? 7.740 2.281 -20.666 1.00 94.19 178 GLY A O 1
ATOM 1309 N N . GLY A 1 179 ? 8.780 3.170 -18.878 1.00 94.19 179 GLY A N 1
ATOM 1310 C CA . GLY A 1 179 ? 8.439 4.570 -19.163 1.00 94.19 179 GLY A CA 1
ATOM 1311 C C . GLY A 1 179 ? 7.038 5.006 -18.718 1.00 94.19 179 GLY A C 1
ATOM 1312 O O . GLY A 1 179 ? 6.597 6.080 -19.120 1.00 94.19 179 GLY A O 1
ATOM 1313 N N . PHE A 1 180 ? 6.349 4.215 -17.890 1.00 96.44 180 PHE A N 1
ATOM 1314 C CA . PHE A 1 180 ? 5.001 4.513 -17.398 1.00 96.44 180 PHE A CA 1
ATOM 1315 C C . PHE A 1 180 ? 4.925 4.493 -15.872 1.00 96.44 180 PHE A C 1
ATOM 1317 O O . PHE A 1 180 ? 5.588 3.674 -15.234 1.00 96.44 180 PHE A O 1
ATOM 1324 N N . ASN A 1 181 ? 4.028 5.314 -15.326 1.00 97.38 181 ASN A N 1
ATOM 1325 C CA . ASN A 1 181 ? 3.426 5.095 -14.017 1.00 97.38 181 ASN A CA 1
ATOM 1326 C C . ASN A 1 181 ? 2.210 4.187 -14.211 1.00 97.38 181 ASN A C 1
ATOM 1328 O O . ASN A 1 181 ? 1.235 4.571 -14.855 1.00 97.38 181 ASN A O 1
ATOM 1332 N N . LYS A 1 182 ? 2.266 2.973 -13.677 1.00 98.19 182 LYS A N 1
ATOM 1333 C CA . LYS A 1 182 ? 1.171 2.003 -13.703 1.00 98.19 182 LYS A CA 1
ATOM 1334 C C . LYS A 1 182 ? 0.515 1.978 -12.334 1.00 98.19 182 LYS A C 1
ATOM 1336 O O . LYS A 1 182 ? 1.184 1.681 -11.348 1.00 98.19 182 LYS A O 1
ATOM 1341 N N . ILE A 1 183 ? -0.778 2.269 -12.278 1.00 98.56 183 ILE A N 1
ATOM 1342 C CA . ILE A 1 183 ? -1.548 2.175 -11.043 1.00 98.56 183 ILE A CA 1
ATOM 1343 C C . ILE A 1 183 ? -2.213 0.808 -11.007 1.00 98.56 183 ILE A C 1
ATOM 1345 O O . ILE A 1 183 ? -3.045 0.481 -11.857 1.00 98.56 183 ILE A O 1
ATOM 1349 N N . TYR A 1 184 ? -1.829 0.003 -10.027 1.00 98.75 184 TYR A N 1
ATOM 1350 C CA . TYR A 1 184 ? -2.426 -1.300 -9.779 1.00 98.75 184 TYR A CA 1
ATOM 1351 C C . TYR A 1 184 ? -3.428 -1.219 -8.639 1.00 98.75 184 TYR A C 1
ATOM 1353 O O . TYR A 1 184 ? -3.293 -0.396 -7.740 1.00 98.75 184 TYR A O 1
ATOM 1361 N N . VAL A 1 185 ? -4.413 -2.111 -8.674 1.00 98.38 185 VAL A N 1
ATOM 1362 C CA . VAL A 1 185 ? -5.377 -2.335 -7.604 1.00 98.38 185 VAL A CA 1
ATOM 1363 C C . VAL A 1 185 ? -5.348 -3.790 -7.169 1.00 98.38 185 VAL A C 1
ATOM 1365 O O . VAL A 1 185 ? -5.279 -4.718 -7.979 1.00 98.38 185 VAL A O 1
ATOM 1368 N N . MET A 1 186 ? -5.435 -3.994 -5.867 1.00 98.25 186 MET A N 1
ATOM 1369 C CA . MET A 1 186 ? -5.597 -5.293 -5.244 1.00 98.25 186 MET A CA 1
ATOM 1370 C C . MET A 1 186 ? -6.480 -5.171 -4.008 1.00 98.25 186 MET A C 1
ATOM 1372 O O . MET A 1 186 ? -6.831 -4.079 -3.573 1.00 98.25 186 MET A O 1
ATOM 1376 N N . SER A 1 187 ? -6.899 -6.299 -3.449 1.00 98.06 187 SER A N 1
ATOM 1377 C CA . SER A 1 187 ? -7.729 -6.276 -2.253 1.00 98.06 187 SER A CA 1
ATOM 1378 C C . SER A 1 187 ? -7.575 -7.523 -1.411 1.00 98.06 187 SER A C 1
ATOM 1380 O O . SER A 1 187 ? -7.089 -8.565 -1.859 1.00 98.06 187 SER A O 1
ATOM 1382 N N . THR A 1 188 ? -8.126 -7.450 -0.209 1.00 98.06 188 THR A N 1
ATOM 1383 C CA . THR A 1 188 ? -8.240 -8.588 0.691 1.00 98.06 188 THR A CA 1
ATOM 1384 C C . THR A 1 188 ? -9.547 -8.617 1.454 1.00 98.06 188 THR A C 1
ATOM 1386 O O . THR A 1 188 ? -10.130 -7.582 1.747 1.00 98.06 188 THR A O 1
ATOM 1389 N N . GLY A 1 189 ? -9.997 -9.818 1.810 1.00 97.06 189 GLY A N 1
ATOM 1390 C CA . GLY A 1 189 ? -11.106 -10.009 2.746 1.00 97.06 189 GLY A CA 1
ATOM 1391 C C . GLY A 1 189 ? -10.665 -10.408 4.159 1.00 97.06 189 GLY A C 1
ATOM 1392 O O . GLY A 1 189 ? -11.502 -10.463 5.052 1.00 97.06 189 GLY A O 1
ATOM 1393 N N . ASN A 1 190 ? -9.383 -10.728 4.371 1.00 94.75 190 ASN A N 1
ATOM 1394 C CA . ASN A 1 190 ? -8.924 -11.408 5.592 1.00 94.75 190 ASN A CA 1
ATOM 1395 C C . ASN A 1 190 ? -7.638 -10.838 6.216 1.00 94.75 190 ASN A C 1
ATOM 1397 O O . ASN A 1 190 ? -7.164 -11.383 7.208 1.00 94.75 190 ASN A O 1
ATOM 1401 N N . GLY A 1 191 ? -7.037 -9.792 5.641 1.00 93.38 191 GLY A N 1
ATOM 1402 C CA . GLY A 1 191 ? -5.794 -9.225 6.181 1.00 93.38 191 GLY A CA 1
ATOM 1403 C C . GLY A 1 191 ? -4.562 -10.131 6.015 1.00 93.38 191 GLY A C 1
ATOM 1404 O O . GLY A 1 191 ? -3.525 -9.839 6.600 1.00 93.38 191 GLY A O 1
ATOM 1405 N N . ARG A 1 192 ? -4.672 -11.224 5.237 1.00 92.81 192 ARG A N 1
ATOM 1406 C CA . ARG A 1 192 ? -3.605 -12.212 5.013 1.00 92.81 192 ARG A CA 1
ATOM 1407 C C . ARG A 1 192 ? -3.332 -12.544 3.546 1.00 92.81 192 ARG A C 1
ATOM 1409 O O . ARG A 1 192 ? -2.181 -12.679 3.153 1.00 92.81 192 ARG A O 1
ATOM 1416 N N . TRP A 1 193 ? -4.386 -12.720 2.752 1.00 93.75 193 TRP A N 1
ATOM 1417 C CA . TRP A 1 193 ? -4.314 -13.175 1.363 1.00 93.75 193 TRP A CA 1
ATOM 1418 C C . TRP A 1 193 ? -4.849 -12.114 0.419 1.00 93.75 193 TRP A C 1
ATOM 1420 O O . TRP A 1 193 ? -5.966 -11.607 0.584 1.00 93.75 193 TRP A O 1
ATOM 1430 N N . TRP A 1 194 ? -3.981 -11.720 -0.498 1.00 97.12 194 TRP A N 1
ATOM 1431 C CA . TRP A 1 194 ? -4.150 -10.591 -1.392 1.00 97.12 194 TRP A CA 1
ATOM 1432 C C . TRP A 1 194 ? -4.576 -11.125 -2.762 1.00 97.12 194 TRP A C 1
ATOM 1434 O O . TRP A 1 194 ? -4.077 -12.156 -3.216 1.00 97.12 194 TRP A O 1
ATOM 1444 N N . THR A 1 195 ? -5.530 -10.466 -3.420 1.00 98.06 195 THR A N 1
ATOM 1445 C CA . THR A 1 195 ? -5.846 -10.790 -4.818 1.00 98.06 195 THR A CA 1
ATOM 1446 C C . THR A 1 195 ? -4.651 -10.476 -5.707 1.00 98.06 195 THR A C 1
ATOM 1448 O O . THR A 1 195 ? -3.871 -9.578 -5.398 1.00 98.06 195 THR A O 1
ATOM 1451 N N . VAL A 1 196 ? -4.547 -11.156 -6.850 1.00 97.25 196 VAL A N 1
ATOM 1452 C CA . VAL A 1 196 ? -3.560 -10.803 -7.878 1.00 97.25 196 VAL A CA 1
ATOM 1453 C C . VAL A 1 196 ? -3.762 -9.335 -8.287 1.00 97.25 196 VAL A C 1
ATOM 1455 O O . VAL A 1 196 ? -4.891 -8.993 -8.662 1.00 97.25 196 VAL A O 1
ATOM 1458 N N . PRO A 1 197 ? -2.722 -8.480 -8.231 1.00 98.12 197 PRO A N 1
ATOM 1459 C CA . PRO A 1 197 ? -2.825 -7.092 -8.667 1.00 98.12 197 PRO A CA 1
ATOM 1460 C C . PRO A 1 197 ? -3.350 -6.976 -10.098 1.00 98.12 197 PRO A C 1
ATOM 1462 O O . PRO A 1 197 ? -2.910 -7.699 -10.991 1.00 98.12 197 PRO A O 1
ATOM 1465 N N . GLN A 1 198 ? -4.301 -6.072 -10.313 1.00 98.19 198 GLN A N 1
ATOM 1466 C CA . GLN A 1 198 ? -4.859 -5.751 -11.625 1.00 98.19 198 GLN A CA 1
ATOM 1467 C C . GLN A 1 198 ? -4.458 -4.331 -12.005 1.00 98.19 198 GLN A C 1
ATOM 1469 O O . GLN A 1 198 ? -4.489 -3.441 -11.159 1.00 98.19 198 GLN A O 1
ATOM 1474 N N . LEU A 1 199 ? -4.082 -4.102 -13.263 1.00 98.19 199 LEU A N 1
ATOM 1475 C CA . LEU A 1 199 ? -3.795 -2.753 -13.746 1.00 98.19 199 LEU A CA 1
ATOM 1476 C C . LEU A 1 199 ? -5.106 -1.955 -13.792 1.00 98.19 199 LEU A C 1
ATOM 1478 O O . LEU A 1 199 ? -5.999 -2.303 -14.561 1.00 98.19 199 LEU A O 1
ATOM 1482 N N . ALA A 1 200 ? -5.218 -0.901 -12.986 1.00 96.88 200 ALA A N 1
ATOM 1483 C CA . ALA A 1 200 ? -6.361 0.006 -13.019 1.00 96.88 200 ALA A CA 1
ATOM 1484 C C . ALA A 1 200 ? -6.241 0.962 -14.213 1.00 96.88 200 ALA A C 1
ATOM 1486 O O . ALA A 1 200 ? -7.154 1.068 -15.027 1.00 96.88 200 ALA A O 1
ATOM 1487 N N . PHE A 1 201 ? -5.086 1.616 -14.339 1.00 97.81 201 PHE A N 1
ATOM 1488 C CA . PHE A 1 201 ? -4.720 2.450 -15.481 1.00 97.81 201 PHE A CA 1
ATOM 1489 C C . PHE A 1 201 ? -3.205 2.682 -15.500 1.00 97.81 201 PHE A C 1
ATOM 1491 O O . PHE A 1 201 ? -2.479 2.265 -14.594 1.00 97.81 201 PHE A O 1
ATOM 1498 N N . LYS A 1 202 ? -2.711 3.343 -16.545 1.00 97.50 202 LYS A N 1
ATOM 1499 C CA . LYS A 1 202 ? -1.326 3.806 -16.613 1.00 97.50 202 LYS A CA 1
ATOM 1500 C C . LYS A 1 202 ? -1.248 5.143 -17.327 1.00 97.50 202 LYS A C 1
ATOM 1502 O O . LYS A 1 202 ? -2.007 5.374 -18.261 1.00 97.50 202 LYS A O 1
ATOM 1507 N N . GLU A 1 203 ? -0.258 5.928 -16.949 1.00 96.88 203 GLU A N 1
ATOM 1508 C CA . GLU A 1 203 ? 0.095 7.194 -17.583 1.00 96.88 203 GLU A CA 1
ATOM 1509 C C . GLU A 1 203 ? 1.594 7.215 -17.899 1.00 96.88 203 GLU A C 1
ATOM 1511 O O . GLU A 1 203 ? 2.345 6.398 -17.345 1.00 96.88 203 GLU A O 1
ATOM 1516 N N . PRO A 1 204 ? 2.075 8.102 -18.791 1.00 95.50 204 PRO A N 1
ATOM 1517 C CA . PRO A 1 204 ? 3.506 8.347 -18.939 1.00 95.50 204 PRO A CA 1
ATOM 1518 C C . PRO A 1 204 ? 4.173 8.564 -17.576 1.00 95.50 204 PRO A C 1
ATOM 1520 O O . PRO A 1 204 ? 3.542 9.037 -16.627 1.00 95.50 204 PRO A O 1
ATOM 1523 N N . ASN A 1 205 ? 5.445 8.182 -17.458 1.00 92.94 205 ASN A N 1
ATOM 1524 C CA . ASN A 1 205 ? 6.186 8.365 -16.212 1.00 92.94 205 ASN A CA 1
ATOM 1525 C C . ASN A 1 205 ? 6.029 9.809 -15.702 1.00 92.94 205 ASN A C 1
ATOM 1527 O O . ASN A 1 205 ? 6.061 10.735 -16.510 1.00 92.94 205 ASN A O 1
ATOM 1531 N N . HIS A 1 206 ? 5.864 9.965 -14.384 1.00 90.69 206 HIS A N 1
ATOM 1532 C CA . HIS A 1 206 ? 5.587 11.224 -13.671 1.00 90.69 206 HIS A CA 1
ATOM 1533 C C . HIS A 1 206 ? 4.169 11.815 -13.803 1.00 90.69 206 HIS A C 1
ATOM 1535 O O . HIS A 1 206 ? 3.874 12.788 -13.104 1.00 90.69 206 HIS A O 1
ATOM 1541 N N . ASN A 1 207 ? 3.270 11.213 -14.591 1.00 94.62 207 ASN A N 1
ATOM 1542 C CA . ASN A 1 207 ? 1.902 11.719 -14.797 1.00 94.62 207 ASN A CA 1
ATOM 1543 C C . ASN A 1 207 ? 0.824 11.001 -13.965 1.00 94.62 207 ASN A C 1
ATOM 1545 O O . ASN A 1 207 ? -0.360 11.246 -14.141 1.00 94.62 207 ASN A O 1
ATOM 1549 N N . ALA A 1 208 ? 1.210 10.111 -13.055 1.00 95.25 208 ALA A N 1
ATOM 1550 C CA . ALA A 1 208 ? 0.287 9.534 -12.077 1.00 95.25 208 ALA A CA 1
ATOM 1551 C C . ALA A 1 208 ? 1.052 9.169 -10.808 1.00 95.25 208 ALA A C 1
ATOM 1553 O O . ALA A 1 208 ? 1.490 8.031 -10.675 1.00 95.25 208 ALA A O 1
ATOM 1554 N N . VAL A 1 209 ? 1.342 10.147 -9.952 1.00 95.75 209 VAL A N 1
ATOM 1555 C CA . VAL A 1 209 ? 2.130 9.996 -8.711 1.00 95.75 209 VAL A CA 1
ATOM 1556 C C . VAL A 1 209 ? 1.211 10.138 -7.498 1.00 95.75 209 VAL A C 1
ATOM 1558 O O . VAL A 1 209 ? 0.267 10.916 -7.563 1.00 95.75 209 VAL A O 1
ATOM 1561 N N . SER A 1 210 ? 1.489 9.430 -6.397 1.00 96.88 210 SER A N 1
ATOM 1562 C CA . SER A 1 210 ? 0.725 9.531 -5.141 1.00 96.88 210 SER A CA 1
ATOM 1563 C C . SER A 1 210 ? -0.791 9.384 -5.351 1.00 96.88 210 SER A C 1
ATOM 1565 O O . SER A 1 210 ? -1.538 10.342 -5.140 1.00 96.88 210 SER A O 1
ATOM 1567 N N . PRO A 1 211 ? -1.263 8.217 -5.845 1.00 97.12 211 PRO A N 1
ATOM 1568 C CA . PRO A 1 211 ? -2.693 7.960 -5.890 1.00 97.12 211 PRO A CA 1
ATOM 1569 C C . PRO A 1 211 ? -3.262 8.022 -4.469 1.00 97.12 211 PRO A C 1
ATOM 1571 O O . PRO A 1 211 ? -2.718 7.398 -3.571 1.00 97.12 211 PRO A O 1
ATOM 1574 N N . ALA A 1 212 ? -4.367 8.735 -4.291 1.00 97.75 212 ALA A N 1
ATOM 1575 C CA . ALA A 1 212 ? -5.134 8.774 -3.052 1.00 97.75 212 ALA A CA 1
ATOM 1576 C C . ALA A 1 212 ? -6.578 8.383 -3.361 1.00 97.75 212 ALA A C 1
ATOM 1578 O O . ALA A 1 212 ? -7.221 9.025 -4.203 1.00 97.75 212 ALA A O 1
ATOM 1579 N N . VAL A 1 213 ? -7.089 7.327 -2.726 1.00 96.38 213 VAL A N 1
ATOM 1580 C CA . VAL A 1 213 ? -8.412 6.764 -2.988 1.00 96.38 213 VAL A CA 1
ATOM 1581 C C . VAL A 1 213 ? -9.367 6.951 -1.813 1.00 96.38 213 VAL A C 1
ATOM 1583 O O . VAL A 1 213 ? -9.068 6.698 -0.653 1.00 96.38 213 VAL A O 1
ATOM 1586 N N . VAL A 1 214 ? -10.602 7.329 -2.135 1.00 95.38 214 VAL A N 1
ATOM 1587 C CA . VAL A 1 214 ? -11.728 7.294 -1.200 1.00 95.38 214 VAL A CA 1
ATOM 1588 C C . VAL A 1 214 ? -12.851 6.471 -1.809 1.00 95.38 214 VAL A C 1
ATOM 1590 O O . VAL A 1 214 ? -13.264 6.709 -2.945 1.00 95.38 214 VAL A O 1
ATOM 1593 N N . ILE A 1 215 ? -13.395 5.529 -1.039 1.00 91.31 215 ILE A N 1
ATOM 1594 C CA . ILE A 1 215 ? -14.623 4.814 -1.399 1.00 91.31 215 ILE A CA 1
ATOM 1595 C C . ILE A 1 215 ? -15.793 5.519 -0.719 1.00 91.31 215 ILE A C 1
ATOM 1597 O O . ILE A 1 215 ? -15.927 5.503 0.504 1.00 91.31 215 ILE A O 1
ATOM 1601 N N . GLY A 1 216 ? -16.630 6.176 -1.522 1.00 86.19 216 GLY A N 1
ATOM 1602 C CA . GLY A 1 216 ? -17.784 6.914 -1.019 1.00 86.19 216 GLY A CA 1
ATOM 1603 C C . GLY A 1 216 ? -18.901 6.003 -0.503 1.00 86.19 216 GLY A C 1
ATOM 1604 O O . GLY A 1 216 ? -18.950 4.804 -0.782 1.00 86.19 216 GLY A O 1
ATOM 1605 N N . ALA A 1 217 ? -19.863 6.596 0.210 1.00 86.06 217 ALA A N 1
ATOM 1606 C CA . ALA A 1 217 ? -21.074 5.896 0.656 1.00 86.06 217 ALA A CA 1
ATOM 1607 C C . ALA A 1 217 ? -21.899 5.328 -0.518 1.00 86.06 217 ALA A C 1
ATOM 1609 O O . ALA A 1 217 ? -22.603 4.333 -0.366 1.00 86.06 217 ALA A O 1
ATOM 1610 N N . ASP A 1 218 ? -21.761 5.930 -1.699 1.00 89.44 218 ASP A N 1
ATOM 1611 C C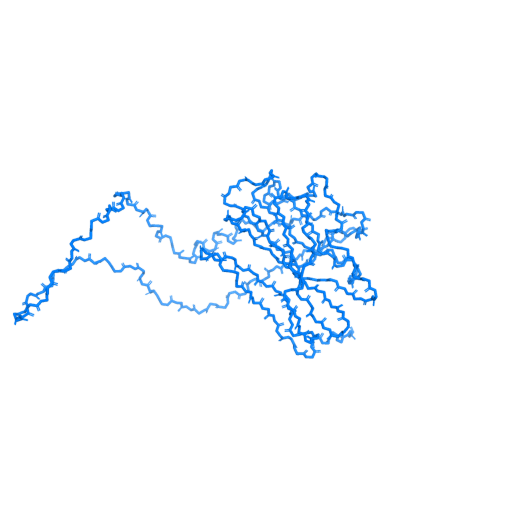A . ASP A 1 218 ? -22.323 5.476 -2.971 1.00 89.44 218 ASP A CA 1
ATOM 1612 C C . ASP A 1 218 ? -21.589 4.277 -3.585 1.00 89.44 218 ASP A C 1
ATOM 1614 O O . ASP A 1 218 ? -21.935 3.853 -4.685 1.00 89.44 218 ASP A O 1
ATOM 1618 N N . ARG A 1 219 ? -20.602 3.711 -2.876 1.00 86.06 219 ARG A N 1
ATOM 1619 C CA . ARG A 1 219 ? -19.785 2.568 -3.308 1.00 86.06 219 ARG A CA 1
ATOM 1620 C C . ARG A 1 219 ? -18.861 2.887 -4.486 1.00 86.06 219 ARG A C 1
ATOM 1622 O O . ARG A 1 219 ? -18.287 1.967 -5.062 1.00 86.06 219 ARG A O 1
ATOM 1629 N N . MET A 1 220 ? -18.699 4.163 -4.834 1.00 87.75 220 MET A N 1
ATOM 1630 C CA . MET A 1 220 ? -17.827 4.588 -5.924 1.00 87.75 220 MET A CA 1
ATOM 1631 C C . MET A 1 220 ? -16.463 4.997 -5.376 1.00 87.75 220 MET A C 1
ATOM 1633 O O . MET A 1 220 ? -16.361 5.874 -4.510 1.00 87.75 220 MET A O 1
ATOM 1637 N N . ALA A 1 221 ? -15.415 4.367 -5.908 1.00 90.69 221 ALA A N 1
ATOM 1638 C CA . ALA A 1 221 ? -14.043 4.785 -5.673 1.00 90.69 221 ALA A CA 1
ATOM 1639 C C . ALA A 1 221 ? -13.760 6.076 -6.452 1.00 90.69 221 ALA A C 1
ATOM 1641 O O . ALA A 1 221 ? -14.059 6.177 -7.642 1.00 90.69 221 ALA A O 1
ATOM 1642 N N . ARG A 1 222 ? -13.182 7.060 -5.771 1.00 93.88 222 ARG A N 1
ATOM 1643 C CA . ARG A 1 222 ? -12.665 8.296 -6.358 1.00 93.88 222 ARG A CA 1
ATOM 1644 C C . ARG A 1 222 ? -11.183 8.346 -6.057 1.00 93.88 222 ARG A C 1
ATOM 1646 O O . ARG A 1 222 ? -10.806 8.168 -4.903 1.00 93.88 222 ARG A O 1
ATOM 1653 N N . MET A 1 223 ? -10.382 8.553 -7.091 1.00 96.56 223 MET A N 1
ATOM 1654 C CA . MET A 1 223 ? -8.936 8.628 -6.979 1.00 96.56 223 MET A CA 1
ATOM 1655 C C . MET A 1 223 ? -8.448 9.977 -7.486 1.00 96.56 223 MET A C 1
ATOM 1657 O O . MET A 1 223 ? -8.892 10.443 -8.536 1.00 96.56 223 MET A O 1
ATOM 1661 N N . TRP A 1 224 ? -7.508 10.557 -6.754 1.00 97.62 224 TRP A N 1
ATOM 1662 C CA . TRP A 1 224 ? -6.712 11.697 -7.184 1.00 97.62 224 TRP A CA 1
ATOM 1663 C C . TRP A 1 224 ? -5.257 11.270 -7.270 1.00 97.62 224 TRP A C 1
ATOM 1665 O O . TRP A 1 224 ? -4.832 10.381 -6.543 1.00 97.62 224 TRP A O 1
ATOM 1675 N N . TYR A 1 225 ? -4.507 11.889 -8.168 1.00 95.94 225 TYR A N 1
ATOM 1676 C CA . TYR A 1 225 ? -3.074 11.683 -8.313 1.00 95.94 225 TYR A CA 1
ATOM 1677 C C . TYR A 1 225 ? -2.437 12.985 -8.792 1.00 95.94 225 TYR A C 1
ATOM 1679 O O . TYR A 1 225 ? -3.118 13.896 -9.270 1.00 95.94 225 TYR A O 1
ATOM 1687 N N . VAL A 1 226 ? -1.121 13.073 -8.653 1.00 94.56 226 VAL A N 1
ATOM 1688 C CA . VAL A 1 226 ? -0.331 14.229 -9.061 1.00 94.56 226 VAL A CA 1
ATOM 1689 C C . VAL A 1 226 ? 0.291 13.979 -10.429 1.00 94.56 226 VAL A C 1
ATOM 1691 O O . VAL A 1 226 ? 0.952 12.963 -10.659 1.00 94.56 226 VAL A O 1
ATOM 1694 N N . GLU A 1 227 ? 0.125 14.954 -11.317 1.00 91.62 227 GLU A N 1
ATOM 1695 C CA . GLU A 1 227 ? 0.900 15.079 -12.547 1.00 91.62 227 GLU A CA 1
ATOM 1696 C C . GLU A 1 227 ? 2.093 15.998 -12.285 1.00 91.62 227 GLU A C 1
ATOM 1698 O O . GLU A 1 227 ? 1.953 17.209 -12.134 1.00 91.62 227 GLU A O 1
ATOM 1703 N N . THR A 1 228 ? 3.285 15.412 -12.193 1.00 79.81 228 THR A N 1
ATOM 1704 C CA . THR A 1 228 ? 4.523 16.153 -11.893 1.00 79.81 228 THR A CA 1
ATOM 1705 C C . THR A 1 228 ? 5.285 16.592 -13.149 1.00 79.81 228 THR A C 1
ATOM 1707 O O . THR A 1 228 ? 6.302 17.277 -13.045 1.00 79.81 228 THR A O 1
ATOM 1710 N N . GLY A 1 229 ? 4.807 16.238 -14.348 1.00 72.56 229 GLY A N 1
ATOM 1711 C CA . GLY A 1 229 ? 5.434 16.622 -15.615 1.00 72.56 229 GLY A CA 1
ATOM 1712 C C . GLY A 1 229 ? 6.830 16.016 -15.777 1.00 72.56 229 GLY A C 1
ATOM 1713 O O . GLY A 1 229 ? 6.986 14.804 -15.753 1.00 72.56 229 GLY A O 1
ATOM 1714 N N . ALA A 1 230 ? 7.874 16.833 -15.938 1.00 63.41 230 ALA A N 1
ATOM 1715 C CA . ALA A 1 230 ? 9.250 16.341 -16.119 1.00 63.41 230 ALA A CA 1
ATOM 1716 C C . ALA A 1 230 ? 9.877 15.702 -14.854 1.00 63.41 230 ALA A C 1
ATOM 1718 O O . ALA A 1 230 ? 11.021 15.249 -14.910 1.00 63.41 230 ALA A O 1
ATOM 1719 N N . GLY A 1 231 ? 9.144 15.650 -13.737 1.00 56.56 231 GLY A N 1
ATOM 1720 C CA . GLY A 1 231 ? 9.648 15.213 -12.438 1.00 56.56 231 GLY A CA 1
ATOM 1721 C C . GLY A 1 231 ? 10.507 16.287 -11.760 1.00 56.56 231 GLY A C 1
ATOM 1722 O O . GLY A 1 231 ? 11.082 17.169 -12.401 1.00 56.56 231 GLY A O 1
ATOM 1723 N N . CYS A 1 232 ? 10.598 16.235 -10.431 1.00 52.78 232 CYS A N 1
ATOM 1724 C CA . CYS A 1 232 ? 11.522 17.083 -9.682 1.00 52.78 232 CYS A CA 1
ATOM 1725 C C . CYS A 1 232 ? 12.942 16.524 -9.835 1.00 52.78 232 CYS A C 1
ATOM 1727 O O . CYS A 1 232 ? 13.291 15.526 -9.208 1.00 52.78 232 CYS A O 1
ATOM 1729 N N . GLY A 1 233 ? 13.773 17.161 -10.660 1.00 44.12 233 GLY A N 1
ATOM 1730 C CA . GLY A 1 233 ? 15.200 16.859 -10.700 1.00 44.12 233 GLY A CA 1
ATOM 1731 C C . GLY A 1 233 ? 15.848 17.246 -9.371 1.00 44.12 233 GLY A C 1
ATOM 1732 O O . GLY A 1 233 ? 16.003 18.430 -9.084 1.00 44.12 233 GLY A O 1
ATOM 1733 N N . THR A 1 234 ? 16.242 16.274 -8.550 1.00 41.25 234 THR A N 1
ATOM 1734 C CA . THR A 1 234 ? 17.128 16.547 -7.416 1.00 41.25 234 THR A CA 1
ATOM 1735 C C . THR A 1 234 ? 18.533 16.766 -7.968 1.00 41.25 234 THR A C 1
ATOM 1737 O O . THR A 1 234 ? 19.278 15.809 -8.189 1.00 41.25 234 THR A O 1
ATOM 1740 N N . SER A 1 235 ? 18.911 18.017 -8.229 1.00 33.50 235 SER A N 1
ATOM 1741 C CA . SER A 1 235 ? 20.326 18.354 -8.350 1.00 33.50 235 SER A CA 1
ATOM 1742 C C . SER A 1 235 ? 20.960 18.113 -6.983 1.00 33.50 235 SER A C 1
ATOM 1744 O O . SER A 1 235 ? 20.658 18.833 -6.031 1.00 33.50 235 SER A O 1
ATOM 1746 N N . GLN A 1 236 ? 21.797 17.083 -6.867 1.00 32.31 236 GLN A N 1
ATOM 1747 C CA . GLN A 1 236 ? 22.700 16.988 -5.728 1.00 32.31 236 GLN A CA 1
ATOM 1748 C C . GLN A 1 236 ? 23.693 18.150 -5.841 1.00 32.31 236 GLN A C 1
ATOM 1750 O O . GLN A 1 236 ? 24.480 18.192 -6.786 1.00 32.31 236 GLN A O 1
ATOM 1755 N N . SER A 1 237 ? 23.585 19.115 -4.929 1.00 34.91 237 SER A N 1
ATOM 1756 C CA . SER A 1 237 ? 24.650 20.072 -4.618 1.00 34.91 237 SER A CA 1
ATOM 1757 C C . SER A 1 237 ? 25.542 19.504 -3.529 1.00 34.91 237 SER A C 1
ATOM 1759 O O . SER A 1 237 ? 24.947 19.014 -2.539 1.00 34.91 237 SER A O 1
#

Radius of gyration: 24.24 Å; chains: 1; bounding box: 78×53×41 Å

Secondary structure (DSSP, 8-state):
----------------------------SPPPP------PPPPP--SPPPP--------S-HHHHHHHHHHT-----PPPP-TTT--S-EEEEEEEEEEEEETTEEEEEEEEE-GGG-GGG---EEEEESSSS-EEPPTT--S-SSPPPTTS-EEEEEEEEEETTTTEEEEEEEEEETTEEEEEEEEESSSS-PPPPEEEEEEETTSSEEEEEEE-TTS-EEEEEE--TT-------

Sequence (237 aa):
MRRCIAIIAIVLVAGCTDRSIPTATRAGGPVAQDRTGVIQGKPADTRPMLPANAMVVDTTPVLARIEAMVTLSLAAVPIPPDAFSQAGDAVHPDVACAPVVWNGSRCWVTYTPYLGSNAIVENPSFLMARTETQWATPPGVTNPVVPSPAGGGYNSDPDQAFDPGTNRLVTFYREVSGGFNKIYVMSTGNGRWWTVPQLAFKEPNHNAVSPAVVIGADRMARMWYVETGAGCGTSQS

pLDDT: mean 76.9, std 24.87, range [25.23, 98.75]